Protein AF-M1ZUS4-F1 (afdb_monomer)

Foldseek 3Di:
DQLLCLLLCCPPVHPDDNLLSVQALVLVLVVVLVVVLVVQVVCCVVVNPPVVPDPVVSVLVSLLVSLVSLLVVLQSSCLSVVVNVVNVVLVVVLVVQLVVQQVVCVVVVNDDPVSNSVSSPPSSVVSSVVSVVVVPHDHDNHHDPVSVVVSCVRRVVVVVVVVVVVCVLCVVLVVCCVPPNDVSSVVVVVVSVVVCVVVVVVVVVVSVVVSVVD

Secondary structure (DSSP, 8-state):
-HHHHHHHHHHHHSSS-HHHHHHHHHHHHHHHHHHHHHHHHHHHHTTSSSTTS-HHHHHHHHHHHHHHHHHHHHHHHHHHTT-HHHHHHHHHHHHHHHHHHHHHHHHTT---HHHHHHHHHHHHHHHHHHHHHHH-PPP-----HHHHHHHHHHHHHHHHHHHHHHHHHHHHHHHHHHHH-HHHHHHHHHHHHHHHGGGHHHHHHHHHHHHHH-

InterPro domains:
  IPR002797 Polysaccharide biosynthesis protein [PF01943] (1-199)
  IPR052556 Polysaccharide Synthase/Transporter [PTHR43424] (2-214)

Nearest PDB structures (foldseek):
  6gwh-assembly1_A  TM=7.019E-01  e=4.702E-02  Pyrococcus furiosus DSM 3638
  3vvp-assembly1_A  TM=6.245E-01  e=1.493E-01  Pyrococcus furiosus
  6ids-assembly1_A  TM=7.444E-01  e=1.435E+00  Vibrio cholerae

pLDDT: mean 84.93, std 10.78, range [39.09, 96.19]

Radius of gyration: 19.69 Å; Cα contacts (8 Å, |Δi|>4): 135; chains: 1; bounding box: 47×40×53 Å

Solvent-accessible surface area (backbone atoms only — not comparable to full-atom values): 11669 Å² total; per-residue (Å²): 116,39,63,46,50,42,50,27,44,46,52,73,76,46,95,53,51,62,63,58,54,48,17,24,50,54,47,48,51,54,54,52,48,53,52,53,52,51,52,53,54,50,37,31,76,70,56,77,41,70,57,91,54,58,72,67,60,50,56,49,49,51,52,51,52,54,48,50,53,53,39,52,51,48,46,30,51,30,50,44,69,70,39,44,69,59,45,50,52,50,51,49,54,33,52,50,50,29,51,50,50,50,51,52,30,48,77,71,70,61,61,44,76,66,52,51,50,49,42,56,47,56,38,46,54,52,49,40,54,52,50,52,62,73,64,71,66,81,85,52,100,39,80,53,68,68,58,51,52,51,48,46,67,61,29,50,62,40,46,51,53,51,49,52,52,52,49,60,78,42,47,62,54,54,50,38,34,77,74,68,29,67,70,54,29,52,58,49,52,52,54,49,55,58,56,54,56,64,50,52,58,60,53,54,53,49,53,59,50,55,70,71,77,111

Structure (mmCIF, N/CA/C/O backbone):
data_AF-M1ZUS4-F1
#
_entry.id   AF-M1ZUS4-F1
#
loop_
_atom_site.group_PDB
_atom_site.id
_atom_site.type_symbol
_atom_site.label_atom_id
_atom_site.label_alt_id
_atom_site.label_comp_id
_atom_site.label_asym_id
_atom_site.label_entity_id
_atom_site.label_seq_id
_atom_site.pdbx_PDB_ins_code
_atom_site.Cartn_x
_atom_site.Cartn_y
_atom_site.Cartn_z
_atom_site.occupancy
_atom_site.B_iso_or_equiv
_atom_site.auth_seq_id
_atom_site.auth_comp_id
_atom_site.auth_asym_id
_atom_site.auth_atom_id
_atom_site.pdbx_PDB_model_num
ATOM 1 N N . MET A 1 1 ? -10.833 -0.329 -2.016 1.00 40.50 1 MET A N 1
ATOM 2 C CA . MET A 1 1 ? -12.306 -0.401 -2.107 1.00 40.50 1 MET A CA 1
ATOM 3 C C . MET A 1 1 ? -12.899 -1.366 -1.079 1.00 40.50 1 MET A C 1
ATOM 5 O O . MET A 1 1 ? -13.733 -0.913 -0.318 1.00 40.50 1 MET A O 1
ATOM 9 N N . GLY A 1 2 ? -12.472 -2.634 -0.959 1.00 39.09 2 GLY A N 1
ATOM 10 C CA . GLY A 1 2 ? -13.079 -3.546 0.037 1.00 39.09 2 GLY A CA 1
ATOM 11 C C . GLY A 1 2 ? -12.649 -3.396 1.496 1.00 39.09 2 GLY A C 1
ATOM 12 O O . GLY A 1 2 ? -13.491 -3.393 2.388 1.00 39.09 2 GLY A O 1
ATOM 13 N N . ILE A 1 3 ? -11.352 -3.224 1.753 1.00 41.31 3 ILE A N 1
ATOM 14 C CA . ILE A 1 3 ? -10.831 -3.096 3.128 1.00 41.31 3 ILE A CA 1
ATOM 15 C C . ILE A 1 3 ? -11.184 -1.724 3.724 1.00 41.31 3 ILE A C 1
ATOM 17 O O . ILE A 1 3 ? -11.542 -1.640 4.892 1.00 41.31 3 ILE A O 1
ATOM 21 N N . THR A 1 4 ? -11.200 -0.679 2.890 1.00 48.31 4 THR A N 1
ATOM 22 C CA . THR A 1 4 ? -11.710 0.664 3.219 1.00 48.31 4 THR A CA 1
ATOM 23 C C . THR A 1 4 ? -13.148 0.640 3.738 1.00 48.31 4 THR A C 1
ATOM 25 O O . THR A 1 4 ? -13.484 1.407 4.625 1.00 48.31 4 THR A O 1
ATOM 28 N N . SER A 1 5 ? -14.008 -0.243 3.218 1.00 53.25 5 SER A N 1
ATOM 29 C CA . SER A 1 5 ? -15.391 -0.379 3.694 1.00 53.25 5 SER A CA 1
ATOM 30 C C . SER A 1 5 ? -15.473 -1.139 5.015 1.00 53.25 5 SER A C 1
ATOM 32 O O . SER A 1 5 ? -16.340 -0.848 5.832 1.00 53.25 5 SER A O 1
ATOM 34 N N . ALA A 1 6 ? -14.575 -2.107 5.226 1.00 55.28 6 ALA A N 1
ATOM 35 C CA . ALA A 1 6 ? -14.538 -2.926 6.431 1.00 55.28 6 ALA A CA 1
ATOM 36 C C . ALA A 1 6 ? -14.104 -2.098 7.646 1.00 55.28 6 ALA A C 1
ATOM 38 O O . ALA A 1 6 ? -14.818 -2.079 8.643 1.00 55.28 6 ALA A O 1
ATOM 39 N N . SER A 1 7 ? -13.001 -1.349 7.547 1.00 56.78 7 SER A N 1
ATOM 40 C CA . SER A 1 7 ? -12.524 -0.510 8.653 1.00 56.78 7 SER A CA 1
ATOM 41 C C . SER A 1 7 ? -13.552 0.557 9.041 1.00 56.78 7 SER A C 1
ATOM 43 O O . SER A 1 7 ? -13.873 0.681 10.219 1.00 56.78 7 SER A O 1
ATOM 45 N N . THR A 1 8 ? -14.162 1.246 8.069 1.00 58.56 8 THR A N 1
ATOM 46 C CA . THR A 1 8 ? -15.225 2.236 8.327 1.00 58.56 8 THR A CA 1
ATOM 47 C C . THR A 1 8 ? -16.472 1.603 8.945 1.00 58.56 8 THR A C 1
ATOM 49 O O . THR A 1 8 ? -17.034 2.142 9.897 1.00 58.56 8 THR A O 1
ATOM 52 N N . TYR A 1 9 ? -16.897 0.434 8.452 1.00 62.44 9 TYR A N 1
ATOM 53 C CA . TYR A 1 9 ? -18.048 -0.285 8.998 1.00 62.44 9 TYR A CA 1
ATOM 54 C C . TYR A 1 9 ? -17.802 -0.748 10.439 1.00 62.44 9 TYR A C 1
ATOM 56 O O . TYR A 1 9 ? -18.639 -0.518 11.310 1.00 62.44 9 TYR A O 1
ATOM 64 N N . PHE A 1 10 ? -16.655 -1.370 10.719 1.00 62.00 10 PHE A N 1
ATOM 65 C CA . PHE A 1 10 ? -16.351 -1.870 12.057 1.00 62.00 10 PHE A CA 1
ATOM 66 C C . PHE A 1 10 ? -16.062 -0.736 13.049 1.00 62.00 10 PHE A C 1
ATOM 68 O O . PHE A 1 10 ? -16.500 -0.829 14.192 1.00 62.00 10 PHE A O 1
ATOM 75 N N . GLN A 1 11 ? -15.453 0.371 12.619 1.00 61.81 11 GLN A N 1
ATOM 76 C CA . GLN A 1 11 ? -15.202 1.524 13.487 1.00 61.81 11 GLN A CA 1
ATOM 77 C C . GLN A 1 11 ? -16.478 2.308 13.845 1.00 61.81 11 GLN A C 1
ATOM 79 O O . GLN A 1 11 ? -16.580 2.793 14.967 1.00 61.81 11 GLN A O 1
ATOM 84 N N . LYS A 1 12 ? -17.456 2.428 12.931 1.00 61.19 12 LYS A N 1
ATOM 85 C CA . LYS A 1 12 ? -18.665 3.250 13.157 1.00 61.19 12 LYS A CA 1
ATOM 86 C C . LYS A 1 12 ? -19.929 2.478 13.530 1.00 61.19 12 LYS A C 1
ATOM 88 O O . LYS A 1 12 ? -20.771 3.006 14.246 1.00 61.19 12 LYS A O 1
ATOM 93 N N . LYS A 1 13 ? -20.109 1.251 13.029 1.00 61.41 13 LYS A N 1
ATOM 94 C CA . LYS A 1 13 ? -21.362 0.479 13.178 1.00 61.41 13 LYS A CA 1
ATOM 95 C C . LYS A 1 13 ? -21.271 -0.683 14.162 1.00 61.41 13 LYS A C 1
ATOM 97 O O . LYS A 1 13 ? -22.238 -1.433 14.294 1.00 61.41 13 LYS A O 1
ATOM 102 N N . THR A 1 14 ? -20.143 -0.872 14.847 1.00 67.12 14 THR A N 1
ATOM 103 C CA . THR A 1 14 ? -19.981 -2.003 15.769 1.00 67.12 14 THR A CA 1
ATOM 104 C C . THR A 1 14 ? -19.562 -1.584 17.171 1.00 67.12 14 THR A C 1
ATOM 106 O O . THR A 1 14 ? -19.250 -0.433 17.440 1.00 67.12 14 THR A O 1
ATOM 109 N N . LYS A 1 15 ? -19.598 -2.555 18.083 1.00 75.12 15 LYS A N 1
ATOM 110 C CA . LYS A 1 15 ? -19.289 -2.413 19.511 1.00 75.12 15 LYS A CA 1
ATOM 111 C C . LYS A 1 15 ? -17.791 -2.298 19.836 1.00 75.12 15 LYS A C 1
ATOM 113 O O . LYS A 1 15 ? -17.448 -2.210 21.009 1.00 75.12 15 LYS A O 1
ATOM 118 N N . TYR A 1 16 ? -16.912 -2.386 18.838 1.00 81.00 16 TYR A N 1
ATOM 119 C CA . TYR A 1 16 ? -15.462 -2.385 19.040 1.00 81.00 16 TYR A CA 1
ATOM 120 C C . TYR A 1 16 ? -14.920 -0.956 19.082 1.00 81.00 16 TYR A C 1
ATOM 122 O O . TYR A 1 16 ? -15.342 -0.100 18.308 1.00 81.00 16 TYR A O 1
ATOM 130 N N . SER A 1 17 ? -13.969 -0.691 19.980 1.00 83.19 17 SER A N 1
ATOM 131 C CA . SER A 1 17 ? -13.339 0.633 20.063 1.00 83.19 17 SER A CA 1
ATOM 132 C C . SER A 1 17 ? -12.351 0.854 18.912 1.00 83.19 17 SER A C 1
ATOM 134 O O . SER A 1 17 ? -11.693 -0.085 18.463 1.00 83.19 17 SER A O 1
ATOM 136 N N . ALA A 1 18 ? -12.175 2.104 18.467 1.00 79.88 18 ALA A N 1
ATOM 137 C CA . ALA A 1 18 ? -11.222 2.440 17.401 1.00 79.88 18 ALA A CA 1
ATOM 138 C C . ALA A 1 18 ? -9.785 1.978 17.718 1.00 79.88 18 ALA A C 1
ATOM 140 O O . ALA A 1 18 ? -9.068 1.523 16.828 1.00 79.88 18 ALA A O 1
ATOM 141 N N . LYS A 1 19 ? -9.390 2.026 18.998 1.00 84.44 19 LYS A N 1
ATOM 142 C CA . LYS A 1 19 ? -8.092 1.529 19.465 1.00 84.44 19 LYS A CA 1
ATOM 143 C C . LYS A 1 19 ? -7.971 0.007 19.341 1.00 84.44 19 LYS A C 1
ATOM 145 O O . LYS A 1 19 ? -6.962 -0.479 18.854 1.00 84.44 19 LYS A O 1
ATOM 150 N N . GLU A 1 20 ? -9.002 -0.743 19.724 1.00 84.94 20 GLU A N 1
ATOM 151 C CA . GLU A 1 20 ? -9.001 -2.208 19.614 1.00 84.94 20 GLU A CA 1
ATOM 152 C C . GLU A 1 20 ? -8.927 -2.680 18.153 1.00 84.94 20 GLU A C 1
ATOM 154 O O . GLU A 1 20 ? -8.218 -3.644 17.843 1.00 84.94 20 GLU A O 1
ATOM 159 N N . VAL A 1 21 ? -9.614 -1.969 17.252 1.00 85.25 21 VAL A N 1
ATOM 160 C CA . VAL A 1 21 ? -9.540 -2.194 15.801 1.00 85.25 21 VAL A CA 1
ATOM 161 C C . VAL A 1 21 ? -8.142 -1.869 15.273 1.00 85.25 21 VAL A C 1
ATOM 163 O O . VAL A 1 21 ? -7.582 -2.650 14.506 1.00 85.25 21 VAL A O 1
ATOM 166 N N . TYR A 1 22 ? -7.548 -0.757 15.710 1.00 86.38 22 TYR A N 1
ATOM 167 C CA . TYR A 1 22 ? -6.181 -0.370 15.354 1.00 86.38 22 TYR A CA 1
ATOM 168 C C . TYR A 1 22 ? -5.143 -1.405 15.796 1.00 86.38 22 TYR A C 1
ATOM 170 O O . TYR A 1 22 ? -4.390 -1.908 14.961 1.00 86.38 22 TYR A O 1
ATOM 178 N N . ASP A 1 23 ? -5.146 -1.780 17.075 1.00 87.88 23 ASP A N 1
ATOM 179 C CA . ASP A 1 23 ? -4.191 -2.726 17.654 1.00 87.88 23 ASP A CA 1
ATOM 180 C C . ASP A 1 23 ? -4.298 -4.109 16.986 1.00 87.88 23 ASP A C 1
ATOM 182 O O . ASP A 1 23 ? -3.283 -4.691 16.588 1.00 87.88 23 ASP A O 1
ATOM 186 N N . THR A 1 24 ? -5.527 -4.603 16.774 1.00 88.12 24 THR A N 1
ATOM 187 C CA . THR A 1 24 ? -5.775 -5.898 16.113 1.00 88.12 24 THR A CA 1
ATOM 188 C C . THR A 1 24 ? -5.306 -5.889 14.659 1.00 88.12 24 THR A C 1
ATOM 190 O O . THR A 1 24 ? -4.626 -6.826 14.234 1.00 88.12 24 THR A O 1
ATOM 193 N N . ASN A 1 25 ? -5.609 -4.830 13.901 1.00 87.81 25 ASN A N 1
ATOM 194 C CA . ASN A 1 25 ? -5.235 -4.736 12.490 1.00 87.81 25 ASN A CA 1
ATOM 195 C C . ASN A 1 25 ? -3.727 -4.558 12.297 1.00 87.81 25 ASN A C 1
ATOM 197 O O . ASN A 1 25 ? -3.141 -5.229 11.449 1.00 87.81 25 ASN A O 1
ATOM 201 N N . VAL A 1 26 ? -3.070 -3.728 13.111 1.00 87.88 26 VAL A N 1
ATOM 202 C CA . VAL A 1 26 ? -1.606 -3.577 13.085 1.00 87.88 26 VAL A CA 1
ATOM 203 C C . VAL A 1 26 ? -0.914 -4.898 13.429 1.00 87.88 26 VAL A C 1
ATOM 205 O O . VAL A 1 26 ? -0.020 -5.330 12.698 1.00 87.88 26 VAL A O 1
ATOM 208 N N . THR A 1 27 ? -1.361 -5.584 14.486 1.00 88.75 27 THR A N 1
ATOM 209 C CA . THR A 1 27 ? -0.807 -6.889 14.885 1.00 88.75 27 THR A CA 1
ATOM 210 C C . THR A 1 27 ? -0.997 -7.932 13.783 1.00 88.75 27 THR A C 1
ATOM 212 O O . THR A 1 27 ? -0.071 -8.673 13.450 1.00 88.75 27 THR A O 1
ATOM 215 N N . TYR A 1 28 ? -2.178 -7.970 13.161 1.00 89.69 28 TYR A N 1
ATOM 216 C CA . TYR A 1 28 ? -2.455 -8.867 12.044 1.00 89.69 28 TYR A CA 1
ATOM 217 C C . TYR A 1 28 ? -1.556 -8.599 10.833 1.00 89.69 28 TYR A C 1
ATOM 219 O O . TYR A 1 28 ? -1.033 -9.547 10.249 1.00 89.69 28 TYR A O 1
ATOM 227 N N . LEU A 1 29 ? -1.322 -7.334 10.476 1.00 89.81 29 LEU A N 1
ATOM 228 C CA . LEU A 1 29 ? -0.444 -6.975 9.360 1.00 89.81 29 LEU A CA 1
ATOM 229 C C . LEU A 1 29 ? 0.992 -7.451 9.580 1.00 89.81 29 LEU A C 1
ATOM 231 O O . LEU A 1 29 ? 1.601 -7.968 8.643 1.00 89.81 29 LEU A O 1
ATOM 235 N N . PHE A 1 30 ? 1.509 -7.347 10.808 1.00 90.12 30 PHE A N 1
ATOM 236 C CA . PHE A 1 30 ? 2.813 -7.917 11.152 1.00 90.12 30 PHE A CA 1
ATOM 237 C C . PHE A 1 30 ? 2.836 -9.435 10.954 1.00 90.12 30 PHE A C 1
ATOM 239 O O . PHE A 1 30 ? 3.741 -9.941 10.295 1.00 90.12 30 PHE A O 1
ATOM 246 N N . ILE A 1 31 ? 1.824 -10.157 11.449 1.00 91.00 31 ILE A N 1
ATOM 247 C CA . ILE A 1 31 ? 1.730 -11.619 11.291 1.00 91.00 31 ILE A CA 1
ATOM 248 C C . ILE A 1 31 ? 1.695 -12.005 9.807 1.00 91.00 31 ILE A C 1
ATOM 250 O O . ILE A 1 31 ? 2.457 -12.867 9.370 1.00 91.00 31 ILE A O 1
ATOM 254 N N . VAL A 1 32 ? 0.842 -11.351 9.015 1.00 90.56 32 VAL A N 1
ATOM 255 C CA . VAL A 1 32 ? 0.714 -11.616 7.575 1.00 90.56 32 VAL A CA 1
ATOM 256 C C . VAL A 1 32 ? 2.024 -11.331 6.850 1.00 90.56 32 VAL A C 1
ATOM 258 O O . VAL A 1 32 ? 2.465 -12.145 6.040 1.00 90.56 32 VAL A O 1
ATOM 261 N N . PHE A 1 33 ? 2.687 -10.218 7.162 1.00 93.12 33 PHE A N 1
ATOM 262 C CA . PHE A 1 33 ? 3.985 -9.896 6.584 1.00 93.12 33 PHE A CA 1
ATOM 263 C C . PHE A 1 33 ? 5.062 -10.927 6.950 1.00 93.12 33 PHE A C 1
ATOM 265 O O . PHE A 1 33 ? 5.830 -11.347 6.082 1.00 93.12 33 PHE A O 1
ATOM 272 N N . SER A 1 34 ? 5.112 -11.380 8.204 1.00 92.56 34 SER A N 1
ATOM 273 C CA . SER A 1 34 ? 6.045 -12.426 8.637 1.00 92.56 34 SER A CA 1
ATOM 274 C C . SER A 1 34 ? 5.809 -13.741 7.892 1.00 92.56 34 SER A C 1
ATOM 276 O O . SER A 1 34 ? 6.766 -14.382 7.469 1.00 92.56 34 SER A O 1
ATOM 278 N N . ILE A 1 35 ? 4.549 -14.117 7.651 1.00 93.69 35 ILE A N 1
ATOM 279 C CA . ILE A 1 35 ? 4.212 -15.318 6.872 1.00 93.69 35 ILE A CA 1
ATOM 280 C C . ILE A 1 35 ? 4.640 -15.151 5.407 1.00 93.69 35 ILE A C 1
ATOM 282 O O . ILE A 1 35 ? 5.312 -16.025 4.862 1.00 93.69 35 ILE A O 1
ATOM 286 N N . ILE A 1 36 ? 4.302 -14.023 4.772 1.00 91.75 36 ILE A N 1
ATOM 287 C CA . ILE A 1 36 ? 4.656 -13.746 3.370 1.00 91.75 36 ILE A CA 1
ATOM 288 C C . ILE A 1 36 ? 6.177 -13.720 3.178 1.00 91.75 36 ILE A C 1
ATOM 290 O O . ILE A 1 36 ? 6.692 -14.331 2.242 1.00 91.75 36 ILE A O 1
ATOM 294 N N . SER A 1 37 ? 6.906 -13.043 4.066 1.00 92.56 37 SER A N 1
ATOM 295 C CA . SER A 1 37 ? 8.368 -12.969 3.996 1.00 92.56 37 SER A CA 1
ATOM 296 C C . SER A 1 37 ? 9.015 -14.341 4.175 1.00 92.56 37 SER A C 1
ATOM 298 O O . SER A 1 37 ? 9.897 -14.691 3.393 1.00 92.56 37 SER A O 1
ATOM 300 N N . LEU A 1 38 ? 8.535 -15.156 5.119 1.00 93.31 38 LEU A N 1
ATOM 301 C CA . LEU A 1 38 ? 9.022 -16.521 5.319 1.00 93.31 38 LEU A CA 1
ATOM 302 C C . LEU A 1 38 ? 8.787 -17.399 4.080 1.00 93.31 38 LEU A C 1
ATOM 304 O O . LEU A 1 38 ? 9.710 -18.076 3.630 1.00 93.31 38 LEU A O 1
ATOM 308 N N . ILE A 1 39 ? 7.593 -17.338 3.482 1.00 92.69 39 ILE A N 1
ATOM 309 C CA . ILE A 1 39 ? 7.275 -18.074 2.248 1.00 92.69 39 ILE A CA 1
ATOM 310 C C . ILE A 1 39 ? 8.214 -17.656 1.110 1.00 92.69 39 ILE A C 1
ATOM 312 O O . ILE A 1 39 ? 8.785 -18.518 0.446 1.00 92.69 39 ILE A O 1
ATOM 316 N N . ILE A 1 40 ? 8.425 -16.352 0.902 1.00 91.25 40 ILE A N 1
ATOM 317 C CA . ILE A 1 40 ? 9.306 -15.847 -0.164 1.00 91.25 40 ILE A CA 1
ATOM 318 C C . ILE A 1 40 ? 10.756 -16.301 0.051 1.00 91.25 40 ILE A C 1
ATOM 320 O O . ILE A 1 40 ? 11.415 -16.715 -0.902 1.00 91.25 40 ILE A O 1
ATOM 324 N N . ILE A 1 41 ? 11.251 -16.271 1.292 1.00 90.62 41 ILE A N 1
ATOM 325 C CA . ILE A 1 41 ? 12.608 -16.723 1.626 1.00 90.62 41 ILE A CA 1
ATOM 326 C C . ILE A 1 41 ? 12.767 -18.227 1.351 1.00 90.62 41 ILE A C 1
ATOM 328 O O . ILE A 1 41 ? 13.771 -18.633 0.764 1.00 90.62 41 ILE A O 1
ATOM 332 N N . ILE A 1 42 ? 11.772 -19.048 1.705 1.00 90.69 42 ILE A N 1
ATOM 333 C CA . ILE A 1 42 ? 11.779 -20.498 1.446 1.00 90.69 42 ILE A CA 1
ATOM 334 C C . ILE A 1 42 ? 11.727 -20.793 -0.060 1.00 90.69 42 ILE A C 1
ATOM 336 O O . ILE A 1 42 ? 12.524 -21.587 -0.564 1.00 90.69 42 ILE A O 1
ATOM 340 N N . LEU A 1 43 ? 10.826 -20.144 -0.802 1.00 90.19 43 LEU A N 1
ATOM 341 C CA . LEU A 1 43 ? 10.692 -20.341 -2.252 1.00 90.19 43 LEU A CA 1
ATOM 342 C C . LEU A 1 43 ? 11.952 -19.925 -3.017 1.00 90.19 43 LEU A C 1
ATOM 344 O O . LEU A 1 43 ? 12.318 -20.559 -4.007 1.00 90.19 43 LEU A O 1
ATOM 348 N N . LYS A 1 44 ? 12.655 -18.899 -2.528 1.00 87.88 44 LYS A N 1
ATOM 349 C CA . LYS A 1 44 ? 13.973 -18.553 -3.051 1.00 87.88 44 LYS A CA 1
ATOM 350 C C . LYS A 1 44 ? 15.024 -19.597 -2.712 1.00 87.88 44 LYS A C 1
ATOM 352 O O . LYS A 1 44 ? 15.781 -20.000 -3.588 1.00 87.88 44 LYS A O 1
ATOM 357 N N . SER A 1 45 ? 15.097 -20.024 -1.453 1.00 85.94 45 SER A N 1
ATOM 358 C CA . SER A 1 45 ? 16.103 -20.998 -1.016 1.00 85.94 45 SER A CA 1
ATOM 359 C C . SER A 1 45 ? 15.967 -22.344 -1.729 1.00 85.94 45 SER A C 1
ATOM 361 O O . SER A 1 45 ? 16.949 -23.068 -1.850 1.00 85.94 45 SER A O 1
ATOM 363 N N . THR A 1 46 ? 14.763 -22.680 -2.190 1.00 87.38 46 THR A N 1
ATOM 364 C CA . THR A 1 46 ? 14.471 -23.885 -2.981 1.00 87.38 46 THR A CA 1
ATOM 365 C C . THR A 1 46 ? 14.718 -23.700 -4.482 1.00 87.38 46 THR A C 1
ATOM 367 O O . THR A 1 46 ? 14.579 -24.654 -5.239 1.00 87.38 46 THR A O 1
ATOM 370 N N . GLY A 1 47 ? 15.086 -22.493 -4.929 1.00 84.38 47 GLY A N 1
ATOM 371 C CA . GLY A 1 47 ? 15.345 -22.173 -6.336 1.00 84.38 47 GLY A CA 1
ATOM 372 C C . GLY A 1 47 ? 14.091 -22.093 -7.213 1.00 84.38 47 GLY A C 1
ATOM 373 O O . GLY A 1 47 ? 14.209 -21.901 -8.418 1.00 84.38 47 GLY A O 1
ATOM 374 N N . PHE A 1 48 ? 12.894 -22.221 -6.634 1.00 81.81 48 PHE A N 1
ATOM 375 C CA . PHE A 1 48 ? 11.638 -22.253 -7.384 1.00 81.81 48 PHE A CA 1
ATOM 376 C C . PHE A 1 48 ? 11.174 -20.857 -7.823 1.00 81.81 48 PHE A C 1
ATOM 378 O O . PHE A 1 48 ? 10.559 -20.702 -8.875 1.00 81.81 48 PHE A O 1
ATOM 385 N N . PHE A 1 49 ? 11.451 -19.828 -7.013 1.00 78.81 49 PHE A N 1
ATOM 386 C CA . PHE A 1 49 ? 10.955 -18.471 -7.241 1.00 78.81 49 PHE A CA 1
ATOM 387 C C . PHE A 1 49 ? 12.040 -17.427 -6.962 1.00 78.81 49 PHE A C 1
ATOM 389 O O . PHE A 1 49 ? 12.697 -17.475 -5.926 1.00 78.81 49 PHE A O 1
ATOM 396 N N . LEU A 1 50 ? 12.208 -16.453 -7.865 1.00 78.69 50 LEU A N 1
ATOM 397 C CA . LEU A 1 50 ? 13.183 -15.353 -7.747 1.00 78.69 50 LEU A CA 1
ATOM 398 C C . LEU A 1 50 ? 14.652 -15.804 -7.567 1.00 78.69 50 LEU A C 1
ATOM 400 O O . LEU A 1 50 ? 15.440 -15.093 -6.936 1.00 78.69 50 LEU A O 1
ATOM 404 N N . ALA A 1 51 ? 15.029 -16.963 -8.119 1.00 79.12 51 ALA A N 1
ATOM 405 C CA . ALA A 1 51 ? 16.390 -17.499 -8.021 1.00 79.12 51 ALA A CA 1
ATOM 406 C C . ALA A 1 51 ? 17.440 -16.565 -8.653 1.00 79.12 51 ALA A C 1
ATOM 408 O O . ALA A 1 51 ? 18.518 -16.384 -8.091 1.00 79.12 51 ALA A O 1
ATOM 409 N N . ASP A 1 52 ? 17.079 -15.898 -9.753 1.00 83.00 52 ASP A N 1
ATOM 410 C CA . ASP A 1 52 ? 17.970 -15.002 -10.505 1.00 83.00 52 ASP A CA 1
ATOM 411 C C . ASP A 1 52 ? 18.212 -13.647 -9.817 1.00 83.00 52 ASP A C 1
ATOM 413 O O . ASP A 1 52 ? 19.107 -12.892 -10.199 1.00 83.00 52 ASP A O 1
ATOM 417 N N . TYR A 1 53 ? 17.423 -13.304 -8.792 1.00 82.69 53 TYR A N 1
ATOM 418 C CA . TYR A 1 53 ? 17.506 -12.004 -8.129 1.00 82.69 53 TYR A CA 1
ATOM 419 C C . TYR A 1 53 ? 18.435 -12.036 -6.915 1.00 82.69 53 TYR A C 1
ATOM 421 O O . TYR A 1 53 ? 18.420 -12.957 -6.092 1.00 82.69 53 TYR A O 1
ATOM 429 N N . SER A 1 54 ? 19.206 -10.963 -6.725 1.00 86.38 54 SER A N 1
ATOM 430 C CA . SER A 1 54 ? 20.075 -10.814 -5.556 1.00 86.38 54 SER A CA 1
ATOM 431 C C . SER A 1 54 ? 19.273 -10.799 -4.246 1.00 86.38 54 SER A C 1
ATOM 433 O O . SER A 1 54 ? 18.110 -10.394 -4.184 1.00 86.38 54 SER A O 1
ATOM 435 N N . TRP A 1 55 ? 19.888 -11.252 -3.149 1.00 86.25 55 TRP A N 1
ATOM 436 C CA . TRP A 1 55 ? 19.260 -11.185 -1.821 1.00 86.25 55 TRP A CA 1
ATOM 437 C C . TRP A 1 55 ? 18.963 -9.749 -1.379 1.00 86.25 55 TRP A C 1
ATOM 439 O O . TRP A 1 55 ? 17.928 -9.511 -0.762 1.00 86.25 55 TRP A O 1
ATOM 449 N N . SER A 1 56 ? 19.805 -8.786 -1.763 1.00 84.62 56 SER A N 1
ATOM 450 C CA . SER A 1 56 ? 19.595 -7.368 -1.463 1.00 84.62 56 SER A CA 1
ATOM 451 C C . SER A 1 56 ? 18.313 -6.816 -2.090 1.00 84.62 56 SER A C 1
ATOM 453 O O . SER A 1 56 ? 17.557 -6.126 -1.409 1.00 84.62 56 SER A O 1
ATOM 455 N N . LEU A 1 57 ? 18.017 -7.165 -3.348 1.00 83.56 57 LEU A N 1
ATOM 456 C CA . LEU A 1 57 ? 16.792 -6.728 -4.026 1.00 83.56 57 LEU A CA 1
ATOM 457 C C . LEU A 1 57 ? 15.532 -7.303 -3.379 1.00 83.56 57 LEU A C 1
ATOM 459 O O . LEU A 1 57 ? 14.521 -6.614 -3.282 1.00 83.56 57 LEU A O 1
ATOM 463 N N . ILE A 1 58 ? 15.591 -8.540 -2.891 1.00 87.62 58 ILE A N 1
ATOM 464 C CA . ILE A 1 58 ? 14.439 -9.183 -2.250 1.00 87.62 58 ILE A CA 1
ATOM 465 C C . ILE A 1 58 ? 14.172 -8.592 -0.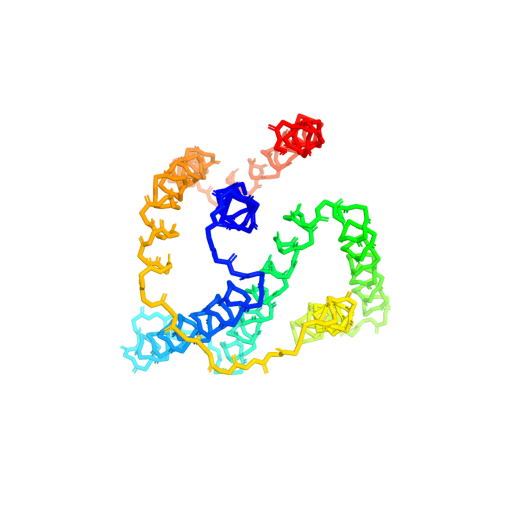874 1.00 87.62 58 ILE A C 1
ATOM 467 O O . ILE A 1 58 ? 13.025 -8.301 -0.554 1.00 87.62 58 ILE A O 1
ATOM 471 N N . ILE A 1 59 ? 15.216 -8.351 -0.080 1.00 87.81 59 ILE A N 1
ATOM 472 C CA . ILE A 1 59 ? 15.081 -7.680 1.219 1.00 87.81 59 ILE A CA 1
ATOM 473 C C . ILE A 1 59 ? 14.529 -6.262 1.032 1.00 87.81 59 ILE A C 1
ATOM 475 O O . ILE A 1 59 ? 13.648 -5.838 1.785 1.00 87.81 59 ILE A O 1
ATOM 479 N N . ALA A 1 60 ? 14.994 -5.552 -0.000 1.00 86.75 60 ALA A N 1
ATOM 480 C CA . ALA A 1 60 ? 14.451 -4.253 -0.364 1.00 86.75 60 ALA A CA 1
ATOM 481 C C . ALA A 1 60 ? 12.973 -4.359 -0.776 1.00 86.75 60 ALA A C 1
ATOM 483 O O . ALA A 1 60 ? 12.143 -3.624 -0.255 1.00 86.75 60 ALA A O 1
ATOM 484 N N . GLY A 1 61 ? 12.613 -5.315 -1.635 1.00 87.88 61 GLY A N 1
ATOM 485 C CA . GLY A 1 61 ? 11.228 -5.552 -2.045 1.00 87.88 61 GLY A CA 1
ATOM 486 C C . GLY A 1 61 ? 10.305 -5.866 -0.865 1.00 87.88 61 GLY A C 1
ATOM 487 O O . GLY A 1 61 ? 9.266 -5.230 -0.713 1.00 87.88 61 GLY A O 1
ATOM 488 N N . LEU A 1 62 ? 10.710 -6.778 0.023 1.00 90.12 62 LEU A N 1
ATOM 489 C CA . LEU A 1 62 ? 9.964 -7.112 1.240 1.00 90.12 62 LEU A CA 1
ATOM 490 C C . LEU A 1 62 ? 9.789 -5.892 2.147 1.00 90.12 62 LEU A C 1
ATOM 492 O O . LEU A 1 62 ? 8.697 -5.644 2.652 1.00 90.12 62 LEU A O 1
ATOM 496 N N . SER A 1 63 ? 10.835 -5.088 2.310 1.00 89.19 63 SER A N 1
ATOM 497 C CA . SER A 1 63 ? 10.758 -3.862 3.101 1.00 89.19 63 SER A CA 1
ATOM 498 C C . SER A 1 63 ? 9.780 -2.840 2.485 1.00 89.19 63 SER A C 1
ATOM 500 O O . SER A 1 63 ? 9.040 -2.191 3.226 1.00 89.19 63 SER A O 1
ATOM 502 N N . ILE A 1 64 ? 9.687 -2.738 1.149 1.00 87.69 64 ILE A N 1
ATOM 503 C CA . ILE A 1 64 ? 8.673 -1.902 0.471 1.00 87.69 64 ILE A CA 1
ATOM 504 C C . ILE A 1 64 ? 7.271 -2.450 0.744 1.00 87.69 64 ILE A C 1
ATOM 506 O O . ILE A 1 64 ? 6.358 -1.686 1.060 1.00 87.69 64 ILE A O 1
ATOM 510 N N . VAL A 1 65 ? 7.088 -3.770 0.646 1.00 89.88 65 VAL A N 1
ATOM 511 C CA . VAL A 1 65 ? 5.801 -4.425 0.927 1.00 89.88 65 VAL A CA 1
ATOM 512 C C . VAL A 1 65 ? 5.342 -4.122 2.355 1.00 89.88 65 VAL A C 1
ATOM 514 O O . VAL A 1 65 ? 4.200 -3.716 2.555 1.00 89.88 65 VAL A O 1
ATOM 517 N N . LEU A 1 66 ? 6.239 -4.210 3.342 1.00 91.00 66 LEU A N 1
ATOM 518 C CA . LEU A 1 66 ? 5.923 -3.856 4.727 1.00 91.00 66 LEU A CA 1
ATOM 519 C C . LEU A 1 66 ? 5.447 -2.404 4.850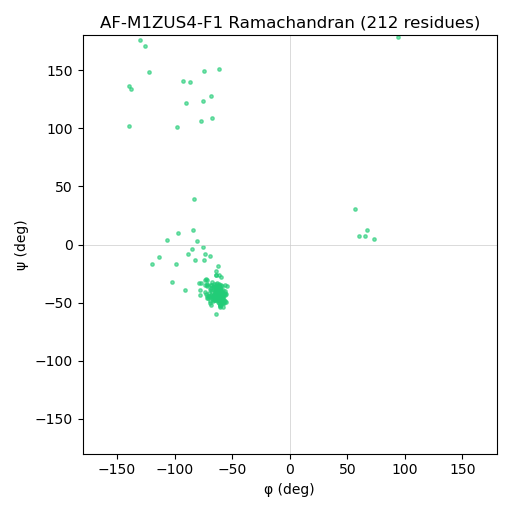 1.00 91.00 66 LEU A C 1
ATOM 521 O O . LEU A 1 66 ? 4.396 -2.128 5.429 1.00 91.00 66 LEU A O 1
ATOM 525 N N . CYS A 1 67 ? 6.204 -1.469 4.274 1.00 89.94 67 CYS A N 1
ATOM 526 C CA . CYS A 1 67 ? 5.881 -0.047 4.341 1.00 89.94 67 CYS A CA 1
ATOM 527 C C . CYS A 1 67 ? 4.538 0.262 3.655 1.00 89.94 67 CYS A C 1
ATOM 529 O O . CYS A 1 67 ? 3.720 1.018 4.175 1.00 89.94 67 CYS A O 1
ATOM 531 N N . THR A 1 68 ? 4.270 -0.353 2.503 1.00 87.56 68 THR A N 1
ATOM 532 C CA . THR A 1 68 ? 3.012 -0.147 1.768 1.00 87.56 68 THR A CA 1
ATOM 533 C C . THR A 1 68 ? 1.799 -0.728 2.495 1.00 87.56 68 THR A C 1
ATOM 535 O O . THR A 1 68 ? 0.740 -0.097 2.480 1.00 87.56 68 THR A O 1
ATOM 538 N N . PHE A 1 69 ? 1.941 -1.857 3.199 1.00 88.06 69 PHE A N 1
ATOM 539 C CA . PHE A 1 69 ? 0.888 -2.400 4.066 1.00 88.06 69 PHE A CA 1
ATOM 540 C C . PHE A 1 69 ? 0.498 -1.413 5.168 1.00 88.06 69 PHE A C 1
ATOM 542 O O . PHE A 1 69 ? -0.685 -1.103 5.319 1.00 88.06 69 PHE A O 1
ATOM 549 N N . PHE A 1 70 ? 1.482 -0.864 5.885 1.00 88.56 70 PHE A N 1
ATOM 550 C CA . PHE A 1 70 ? 1.230 0.120 6.940 1.00 88.56 70 PHE A CA 1
ATOM 551 C C . PHE A 1 70 ? 0.626 1.416 6.416 1.00 88.56 70 PHE A C 1
ATOM 553 O O . PHE A 1 70 ? -0.362 1.900 6.964 1.00 88.56 70 PHE A O 1
ATOM 560 N N . ASN A 1 71 ? 1.182 1.959 5.334 1.00 89.19 71 ASN A N 1
ATOM 561 C CA . ASN A 1 71 ? 0.658 3.169 4.715 1.00 89.19 71 ASN A CA 1
ATOM 562 C C . ASN A 1 71 ? -0.813 2.988 4.300 1.00 89.19 71 ASN A C 1
ATOM 564 O O . ASN A 1 71 ? -1.655 3.813 4.651 1.00 89.19 71 ASN A O 1
ATOM 568 N N . THR A 1 72 ? -1.137 1.871 3.641 1.00 86.44 72 THR A N 1
ATOM 569 C CA . THR A 1 72 ? -2.510 1.570 3.214 1.00 86.44 72 THR A CA 1
ATOM 570 C C . THR A 1 72 ? -3.445 1.423 4.412 1.00 86.44 72 THR A C 1
ATOM 572 O O . THR A 1 72 ? -4.547 1.968 4.402 1.00 86.44 72 THR A O 1
ATOM 575 N N . ALA A 1 73 ? -3.015 0.721 5.463 1.00 85.44 73 ALA A N 1
ATOM 576 C CA . ALA A 1 73 ? -3.803 0.564 6.681 1.00 85.44 73 ALA A CA 1
ATOM 577 C C . ALA A 1 73 ? -4.116 1.917 7.329 1.00 85.44 73 ALA A C 1
ATOM 579 O O . ALA A 1 73 ? -5.269 2.190 7.651 1.00 85.44 73 ALA A O 1
ATOM 580 N N . PHE A 1 74 ? -3.120 2.795 7.451 1.00 86.25 74 PHE A N 1
ATOM 581 C CA . PHE A 1 74 ? -3.317 4.127 8.012 1.00 86.25 74 PHE A CA 1
ATOM 582 C C . PHE A 1 74 ? -4.225 4.995 7.149 1.00 86.25 74 PHE A C 1
ATOM 584 O O . PHE A 1 74 ? -5.150 5.593 7.687 1.00 86.25 74 PHE A O 1
ATOM 591 N N . ILE A 1 75 ? -4.056 5.007 5.825 1.00 85.31 75 ILE A N 1
ATOM 592 C CA . ILE A 1 75 ? -4.989 5.710 4.933 1.00 85.31 75 ILE A CA 1
ATOM 593 C C . ILE A 1 75 ? -6.421 5.204 5.148 1.00 85.31 75 ILE A C 1
ATOM 595 O O . ILE A 1 75 ? -7.341 6.013 5.242 1.00 85.31 75 ILE A O 1
ATOM 599 N N . ASN A 1 76 ? -6.622 3.893 5.299 1.00 82.00 76 ASN A N 1
ATOM 600 C CA . ASN A 1 76 ? -7.950 3.333 5.557 1.00 82.00 76 ASN A CA 1
ATOM 601 C C . ASN A 1 76 ? -8.535 3.799 6.899 1.00 82.00 76 ASN A C 1
ATOM 603 O O . ASN A 1 76 ? -9.735 4.054 6.962 1.00 82.00 76 ASN A O 1
ATOM 607 N N . PHE A 1 77 ? -7.714 3.957 7.944 1.00 82.38 77 PHE A N 1
ATOM 608 C CA . PHE A 1 77 ? -8.146 4.554 9.215 1.00 82.38 77 PHE A CA 1
ATOM 609 C C . PHE A 1 77 ? -8.547 6.023 9.056 1.00 82.38 77 PHE A C 1
ATOM 611 O O . PHE A 1 77 ? -9.587 6.425 9.562 1.00 82.38 77 PHE A O 1
ATOM 618 N N . TYR A 1 78 ? -7.781 6.815 8.304 1.00 83.31 78 TYR A N 1
ATOM 619 C CA . TYR A 1 78 ? -8.140 8.207 8.011 1.00 83.31 78 TYR A CA 1
ATOM 620 C C . TYR A 1 78 ? -9.439 8.328 7.219 1.00 83.31 78 TYR A C 1
ATOM 622 O O . TYR A 1 78 ? -10.249 9.211 7.482 1.00 83.31 78 TYR A O 1
ATOM 630 N N . VAL A 1 79 ? -9.639 7.447 6.238 1.00 80.69 79 VAL A N 1
ATOM 631 C CA . VAL A 1 79 ? -10.881 7.394 5.460 1.00 80.69 79 VAL A CA 1
ATOM 632 C C . VAL A 1 79 ? -12.053 6.989 6.356 1.00 80.69 79 VAL A C 1
ATOM 634 O O . VAL A 1 79 ? -13.132 7.565 6.237 1.00 80.69 79 VAL A O 1
ATOM 637 N N . ALA A 1 80 ? -11.842 6.042 7.273 1.00 77.62 80 ALA A N 1
ATOM 638 C CA . ALA A 1 80 ? -12.851 5.619 8.238 1.00 77.62 80 ALA A CA 1
ATOM 639 C C . ALA A 1 80 ? -13.229 6.723 9.237 1.00 77.62 80 ALA A C 1
ATOM 641 O O . ALA A 1 80 ? -14.401 6.840 9.588 1.00 77.62 80 ALA A O 1
ATOM 642 N N . ASP A 1 81 ? -12.275 7.573 9.614 1.00 77.81 81 ASP A N 1
ATOM 643 C CA . ASP A 1 81 ? -12.458 8.741 10.485 1.00 77.81 81 ASP A CA 1
ATOM 644 C C . ASP A 1 81 ? -12.947 10.002 9.734 1.00 77.81 81 ASP A C 1
ATOM 646 O O . ASP A 1 81 ? -12.879 11.103 10.262 1.00 77.81 81 ASP A O 1
ATOM 650 N N . GLU A 1 82 ? -13.389 9.882 8.472 1.00 79.31 82 GLU A N 1
ATOM 651 C CA . GLU A 1 82 ? -13.801 11.003 7.593 1.00 79.31 82 GLU A CA 1
ATOM 652 C C . GLU A 1 82 ? -12.719 12.062 7.297 1.00 79.31 82 GLU A C 1
ATOM 654 O O . GLU A 1 82 ? -12.960 13.040 6.587 1.00 79.31 82 GLU A O 1
ATOM 659 N N . ARG A 1 83 ? -11.471 11.834 7.709 1.00 83.75 83 ARG A N 1
ATOM 660 C CA . ARG A 1 83 ? -10.315 12.716 7.468 1.00 83.75 83 ARG A CA 1
ATOM 661 C C . ARG A 1 83 ? -9.688 12.489 6.087 1.00 83.75 83 ARG A C 1
ATOM 663 O O . ARG A 1 83 ? -8.469 12.544 5.907 1.00 83.75 83 ARG A O 1
ATOM 670 N N . ILE A 1 84 ? -10.533 12.268 5.077 1.00 83.06 84 ILE A N 1
ATOM 671 C CA . ILE A 1 84 ? -10.142 12.024 3.678 1.00 83.06 84 ILE A CA 1
ATOM 672 C C . ILE A 1 84 ? -9.252 13.156 3.121 1.00 83.06 84 ILE A C 1
ATOM 674 O O . ILE A 1 84 ? -8.243 12.844 2.479 1.00 83.06 84 ILE A O 1
ATOM 678 N N . PRO A 1 85 ? -9.532 14.457 3.369 1.00 86.94 85 PRO A N 1
ATOM 679 C CA . PRO A 1 85 ? -8.684 15.536 2.859 1.00 86.94 85 PRO A CA 1
ATOM 680 C C . PRO A 1 85 ? -7.251 15.492 3.404 1.00 86.94 85 PRO A C 1
ATOM 682 O O . PRO A 1 85 ? -6.308 15.790 2.671 1.00 86.94 85 PRO A O 1
ATOM 685 N N . GLU A 1 86 ? -7.064 15.091 4.664 1.00 88.12 86 GLU A N 1
ATOM 686 C CA . GLU A 1 86 ? -5.739 14.990 5.286 1.00 88.12 86 GLU A CA 1
ATOM 687 C C . GLU A 1 86 ? -4.920 13.846 4.679 1.00 88.12 86 GLU A C 1
ATOM 689 O O . GLU A 1 86 ? -3.755 14.042 4.318 1.00 88.12 86 GLU A O 1
ATOM 694 N N . ALA A 1 87 ? -5.545 12.677 4.498 1.00 87.56 87 ALA A N 1
ATOM 695 C CA . ALA A 1 87 ? -4.922 11.533 3.837 1.00 87.56 87 ALA A CA 1
ATOM 696 C C . ALA A 1 87 ? -4.538 11.860 2.388 1.00 87.56 87 ALA A C 1
ATOM 698 O O . ALA A 1 87 ? -3.407 11.597 1.973 1.00 87.56 87 ALA A O 1
ATOM 699 N N . ASN A 1 88 ? -5.440 12.503 1.640 1.00 88.88 88 ASN A N 1
ATOM 700 C CA . ASN A 1 88 ? -5.192 12.899 0.256 1.00 88.88 88 ASN A CA 1
ATOM 701 C C . ASN A 1 88 ? -4.079 13.942 0.145 1.00 88.88 88 ASN A C 1
ATOM 703 O O . ASN A 1 88 ? -3.208 13.805 -0.711 1.00 88.88 88 ASN A O 1
ATOM 707 N N . LYS A 1 89 ? -4.059 14.953 1.025 1.00 91.38 89 LYS A N 1
ATOM 708 C CA . LYS A 1 89 ? -2.993 15.962 1.055 1.00 91.38 89 LYS A CA 1
ATOM 709 C C . LYS A 1 89 ? -1.636 15.318 1.329 1.00 91.38 89 LYS A C 1
ATOM 711 O O . LYS A 1 89 ? -0.677 15.611 0.621 1.00 91.38 89 LYS A O 1
ATOM 716 N N . CYS A 1 90 ? -1.559 14.424 2.315 1.00 91.44 90 CYS A N 1
ATOM 717 C CA . CYS A 1 90 ? -0.332 13.689 2.618 1.00 91.44 90 CYS A CA 1
ATOM 718 C C . CYS A 1 90 ? 0.117 12.851 1.413 1.00 91.44 90 CYS A C 1
ATOM 720 O O . CYS A 1 90 ? 1.241 13.005 0.945 1.00 91.44 90 CYS A O 1
ATOM 722 N N . ASN A 1 91 ? -0.778 12.036 0.847 1.00 90.38 91 ASN A N 1
ATOM 723 C CA . ASN A 1 91 ? -0.472 11.184 -0.303 1.00 90.38 91 ASN A CA 1
ATOM 724 C C . ASN A 1 91 ? 0.006 12.002 -1.517 1.00 90.38 91 ASN A C 1
ATOM 726 O O . ASN A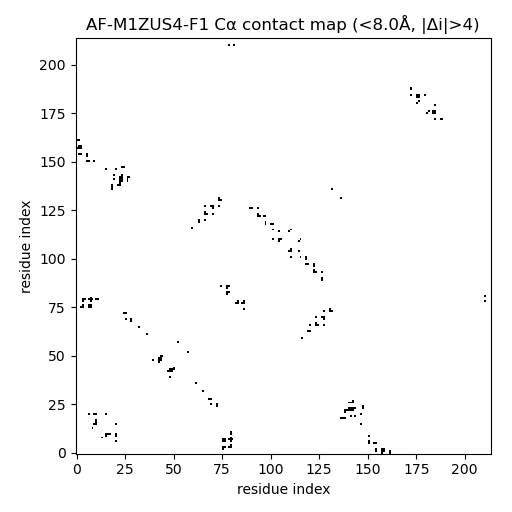 1 91 ? 0.995 11.654 -2.158 1.00 90.38 91 ASN A O 1
ATOM 730 N N . LEU A 1 92 ? -0.641 13.137 -1.795 1.00 92.31 92 LEU A N 1
ATOM 731 C CA . LEU A 1 92 ? -0.240 14.050 -2.862 1.00 92.31 92 LEU A CA 1
ATOM 732 C C . LEU A 1 92 ? 1.179 14.577 -2.622 1.00 92.31 92 LEU A C 1
ATOM 734 O O . LEU A 1 92 ? 2.042 14.391 -3.475 1.00 92.31 92 LEU A O 1
ATOM 738 N N . ILE A 1 93 ? 1.455 15.156 -1.448 1.00 93.88 93 ILE A N 1
ATOM 739 C CA . ILE A 1 93 ? 2.784 15.698 -1.119 1.00 93.88 93 ILE A CA 1
ATOM 740 C C . ILE A 1 93 ? 3.862 14.611 -1.240 1.00 93.88 93 ILE A C 1
ATOM 742 O O . ILE A 1 93 ? 4.921 14.862 -1.810 1.00 93.88 93 ILE A O 1
ATOM 746 N N . MET A 1 94 ? 3.594 13.395 -0.759 1.00 92.62 94 MET A N 1
ATOM 747 C CA . MET A 1 94 ? 4.553 12.286 -0.806 1.00 92.62 94 MET A CA 1
ATOM 748 C C . MET A 1 94 ? 4.810 11.789 -2.237 1.00 92.62 94 MET A C 1
ATOM 750 O O . MET A 1 94 ? 5.958 11.517 -2.587 1.00 92.62 94 MET A O 1
ATOM 754 N N . ASN A 1 95 ? 3.784 11.727 -3.093 1.00 91.62 95 ASN A N 1
ATOM 755 C CA . ASN A 1 95 ? 3.950 11.362 -4.505 1.00 91.62 95 ASN A CA 1
ATOM 756 C C . ASN A 1 95 ? 4.703 12.434 -5.305 1.00 91.62 95 ASN A C 1
ATOM 758 O O . ASN A 1 95 ? 5.539 12.097 -6.149 1.00 91.62 95 ASN A O 1
ATOM 762 N N . PHE A 1 96 ? 4.462 13.717 -5.021 1.00 94.12 96 PHE A N 1
ATOM 763 C CA . PHE A 1 96 ? 5.242 14.806 -5.610 1.00 94.12 96 PHE A CA 1
ATOM 764 C C . PHE A 1 96 ? 6.695 14.768 -5.136 1.00 94.12 96 PHE A C 1
ATOM 766 O O . PHE A 1 96 ? 7.598 14.826 -5.966 1.00 94.12 96 PHE A O 1
ATOM 773 N N . LEU A 1 97 ? 6.934 14.579 -3.834 1.00 92.81 97 LEU A N 1
ATOM 774 C CA . LEU A 1 97 ? 8.281 14.437 -3.279 1.00 92.81 97 LEU A CA 1
ATOM 775 C C . LEU A 1 97 ? 9.036 13.280 -3.943 1.00 92.81 97 LEU A C 1
ATOM 777 O O . LEU A 1 97 ? 10.162 13.463 -4.397 1.00 92.81 97 LEU A O 1
ATOM 781 N N . LYS A 1 98 ? 8.397 12.112 -4.070 1.00 92.56 98 LYS A N 1
ATOM 782 C CA . LYS A 1 98 ? 8.949 10.958 -4.789 1.00 92.56 98 LYS A CA 1
ATOM 783 C C . LYS A 1 98 ? 9.340 11.313 -6.225 1.00 92.56 98 LYS A C 1
ATOM 785 O O . LYS A 1 98 ? 10.448 10.999 -6.651 1.00 92.56 98 LYS A O 1
ATOM 790 N N . SER A 1 99 ? 8.442 11.966 -6.962 1.00 93.38 99 SER A N 1
ATOM 791 C CA . SER A 1 99 ? 8.663 12.329 -8.368 1.00 93.38 99 SER A CA 1
ATOM 792 C C . SER A 1 99 ? 9.813 13.327 -8.522 1.00 93.38 99 SER A C 1
ATOM 794 O O . SER A 1 99 ? 10.666 13.152 -9.388 1.00 93.38 99 SER A O 1
ATOM 796 N N . ILE A 1 100 ? 9.888 14.321 -7.633 1.00 94.44 100 ILE A N 1
ATOM 797 C CA . ILE A 1 100 ? 10.972 15.310 -7.589 1.00 94.44 100 ILE A CA 1
ATOM 798 C C . ILE A 1 100 ? 12.312 14.632 -7.281 1.00 94.44 100 ILE A C 1
ATOM 800 O O . ILE A 1 100 ? 13.293 14.897 -7.969 1.00 94.44 100 ILE A O 1
ATOM 804 N N . LEU A 1 101 ? 12.367 13.727 -6.298 1.00 93.25 101 LEU A N 1
ATOM 805 C CA . LEU A 1 101 ? 13.598 13.004 -5.955 1.00 93.25 101 LEU A CA 1
ATOM 806 C C . LEU A 1 101 ? 14.114 12.162 -7.128 1.00 93.25 101 LEU A C 1
ATOM 808 O O . LEU A 1 101 ? 15.306 12.198 -7.428 1.00 93.25 101 LEU A O 1
ATOM 812 N N . ILE A 1 102 ? 13.220 11.445 -7.816 1.00 94.12 102 ILE A N 1
ATOM 813 C CA . ILE A 1 102 ? 13.576 10.661 -9.007 1.00 94.12 102 ILE A CA 1
ATOM 814 C C . ILE A 1 102 ? 14.113 11.582 -10.109 1.00 94.12 102 ILE A C 1
ATOM 816 O O . ILE A 1 102 ? 15.144 11.281 -10.709 1.00 94.12 102 ILE A O 1
ATOM 820 N N . PHE A 1 103 ? 13.450 12.714 -10.351 1.00 94.50 103 PHE A N 1
ATOM 821 C CA . PHE A 1 103 ? 13.864 13.681 -11.366 1.00 94.50 103 PHE A CA 1
ATOM 822 C C . PHE A 1 103 ? 15.237 14.299 -11.065 1.00 94.50 103 PHE A C 1
ATOM 824 O O . PHE A 1 103 ? 16.080 14.395 -11.954 1.00 94.50 103 PHE A O 1
ATOM 831 N N . ILE A 1 104 ? 15.503 14.646 -9.803 1.00 94.75 104 ILE A N 1
ATOM 832 C CA . ILE A 1 104 ? 16.808 15.146 -9.353 1.00 94.75 104 ILE A CA 1
ATOM 833 C C . ILE A 1 104 ? 17.893 14.094 -9.605 1.00 94.75 104 ILE A C 1
ATOM 835 O O . ILE A 1 104 ? 18.896 14.389 -10.251 1.00 94.75 104 ILE A O 1
ATOM 839 N N . LEU A 1 105 ? 17.695 12.851 -9.153 1.00 94.69 105 LEU A N 1
ATOM 840 C CA . LEU A 1 105 ? 18.673 11.777 -9.364 1.00 94.69 105 LEU A CA 1
ATOM 841 C C . LEU A 1 105 ? 18.956 11.517 -10.843 1.00 94.69 105 LEU A C 1
ATOM 843 O O . LEU A 1 105 ? 20.093 11.204 -11.198 1.00 94.69 105 LEU A O 1
ATOM 847 N N . TRP A 1 106 ? 17.933 11.650 -11.687 1.00 95.25 106 TRP A N 1
ATOM 848 C CA . TRP A 1 106 ? 18.069 11.522 -13.129 1.00 95.25 106 TRP A CA 1
ATOM 849 C C . TRP A 1 106 ? 18.962 12.621 -13.721 1.00 95.25 106 TRP A C 1
ATOM 851 O O . TRP A 1 106 ? 19.906 12.294 -14.435 1.00 95.25 106 TRP A O 1
ATOM 861 N N . ILE A 1 107 ? 18.744 13.894 -13.364 1.00 95.81 107 ILE A N 1
ATOM 862 C CA . ILE A 1 107 ? 19.574 15.021 -13.837 1.00 95.81 107 ILE A CA 1
ATOM 863 C C . ILE A 1 107 ? 21.045 14.842 -13.445 1.00 95.81 107 ILE A C 1
ATOM 865 O O . ILE A 1 107 ? 21.937 15.105 -14.246 1.00 95.81 107 ILE A O 1
ATOM 869 N N . PHE A 1 108 ? 21.308 14.376 -12.223 1.00 95.12 108 PHE A N 1
ATOM 870 C CA . PHE A 1 108 ? 22.671 14.168 -11.731 1.00 95.12 108 PHE A CA 1
ATOM 871 C C . PHE A 1 108 ? 23.311 12.851 -12.206 1.00 95.12 108 PHE A C 1
ATOM 873 O O . PHE A 1 108 ? 24.420 12.537 -11.783 1.00 95.12 108 PHE A O 1
ATOM 880 N N . GLY A 1 109 ? 22.630 12.059 -13.044 1.00 92.50 109 GLY A N 1
ATOM 881 C CA . GLY A 1 109 ? 23.145 10.780 -13.549 1.00 92.50 109 GLY A CA 1
ATOM 882 C C . GLY A 1 109 ? 23.308 9.689 -12.480 1.00 92.50 109 GLY A C 1
ATOM 883 O O . GLY A 1 109 ? 23.911 8.655 -12.743 1.00 92.50 109 GLY A O 1
ATOM 884 N N . ASN A 1 110 ? 22.750 9.891 -11.282 1.00 92.94 110 ASN A N 1
ATOM 885 C CA . ASN A 1 110 ? 22.855 8.978 -10.136 1.00 92.94 110 ASN A CA 1
ATOM 886 C C . ASN A 1 110 ? 21.640 8.044 -10.006 1.00 92.94 110 ASN A C 1
ATOM 888 O O . ASN A 1 110 ? 21.464 7.367 -8.987 1.00 92.94 110 ASN A O 1
ATOM 892 N N . LEU A 1 111 ? 20.766 8.019 -11.015 1.00 91.62 111 LEU A N 1
ATOM 893 C CA . LEU A 1 111 ? 19.608 7.139 -11.041 1.00 91.62 111 LEU A CA 1
ATOM 894 C C . LEU A 1 111 ? 20.046 5.712 -11.396 1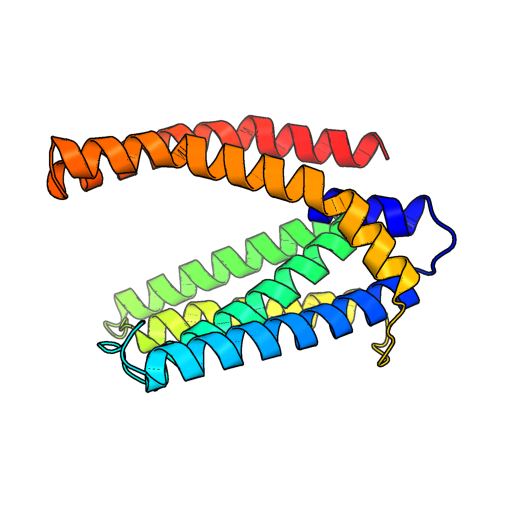.00 91.62 111 LEU A C 1
ATOM 896 O O . LEU A 1 111 ? 20.349 5.394 -12.541 1.00 91.62 111 LEU A O 1
ATOM 900 N N . ASN A 1 112 ? 20.046 4.842 -10.395 1.00 89.56 112 ASN A N 1
ATOM 901 C CA . ASN A 1 112 ? 20.237 3.409 -10.539 1.00 89.56 112 ASN A CA 1
ATOM 902 C C . ASN A 1 112 ? 19.114 2.676 -9.787 1.00 89.56 112 ASN A C 1
ATOM 904 O O . ASN A 1 112 ? 18.277 3.294 -9.126 1.00 89.56 112 ASN A O 1
ATOM 908 N N . VAL A 1 113 ? 19.082 1.346 -9.884 1.00 85.56 113 VAL A N 1
ATOM 909 C CA . VAL A 1 113 ? 18.032 0.530 -9.248 1.00 85.56 113 VAL A CA 1
ATOM 910 C C . VAL A 1 113 ? 17.962 0.783 -7.738 1.00 85.56 113 VAL A C 1
ATOM 912 O O . VAL A 1 113 ? 16.875 0.884 -7.174 1.00 85.56 113 VAL A O 1
ATOM 915 N N . PHE A 1 114 ? 19.111 0.934 -7.081 1.00 83.88 114 PHE A N 1
ATOM 916 C CA . PHE A 1 114 ? 19.181 1.143 -5.639 1.00 83.88 114 PHE A CA 1
ATOM 917 C C . PHE A 1 114 ? 18.674 2.532 -5.227 1.00 83.88 114 PHE A C 1
ATOM 919 O O . PHE A 1 114 ? 17.855 2.642 -4.316 1.00 83.88 114 PHE A O 1
ATOM 926 N N . THR A 1 115 ? 19.095 3.594 -5.917 1.00 88.94 115 THR A N 1
ATOM 927 C CA . THR A 1 115 ? 18.652 4.964 -5.620 1.00 88.94 115 THR A CA 1
ATOM 928 C C . THR A 1 115 ? 17.174 5.164 -5.953 1.00 88.94 115 THR A C 1
ATOM 930 O O . THR A 1 115 ? 16.461 5.809 -5.188 1.00 88.94 115 THR A O 1
ATOM 933 N N . PHE A 1 116 ? 16.667 4.514 -7.005 1.00 89.69 116 PHE A N 1
ATOM 934 C CA . PHE A 1 116 ? 15.234 4.469 -7.298 1.00 89.69 116 PHE A CA 1
ATOM 935 C C . PHE A 1 116 ? 14.434 3.811 -6.168 1.00 89.69 116 PHE A C 1
ATOM 937 O O . PHE A 1 116 ? 13.414 4.345 -5.732 1.00 89.69 116 PHE A O 1
ATOM 944 N N . VAL A 1 117 ? 14.905 2.667 -5.666 1.00 86.56 117 VAL A N 1
ATOM 945 C CA . VAL A 1 117 ? 14.290 1.980 -4.525 1.00 86.56 117 VAL A CA 1
ATOM 946 C C . VAL A 1 117 ? 14.273 2.887 -3.291 1.00 86.56 117 VAL A C 1
ATOM 948 O O . VAL A 1 117 ? 13.232 3.012 -2.648 1.00 86.56 117 VAL A O 1
ATOM 951 N N . LEU A 1 118 ? 15.365 3.595 -2.993 1.00 86.50 118 LEU A N 1
ATOM 952 C CA . LEU A 1 118 ? 15.402 4.559 -1.886 1.00 86.50 118 LEU A CA 1
ATOM 953 C C . LEU A 1 118 ? 14.367 5.685 -2.042 1.00 86.50 118 LEU A C 1
ATOM 955 O O . LEU A 1 118 ? 13.714 6.051 -1.063 1.00 86.50 118 LEU A O 1
ATOM 959 N N . CYS A 1 119 ? 14.145 6.187 -3.260 1.00 90.38 119 CYS A N 1
ATOM 960 C CA . CYS A 1 119 ? 13.098 7.179 -3.531 1.00 90.38 119 CYS A CA 1
ATOM 961 C C . CYS A 1 119 ? 11.677 6.663 -3.281 1.00 90.38 119 CYS A C 1
ATOM 963 O O . CYS A 1 119 ? 10.777 7.467 -3.052 1.00 90.38 119 CYS A O 1
ATOM 965 N N . GLN A 1 120 ? 11.457 5.347 -3.316 1.00 86.62 120 GLN A N 1
ATOM 966 C CA . GLN A 1 120 ? 10.180 4.745 -2.922 1.00 86.62 120 GLN A CA 1
ATOM 967 C C . GLN A 1 120 ? 10.048 4.687 -1.396 1.00 86.62 120 GLN A C 1
ATOM 969 O O . GLN A 1 120 ? 8.975 4.946 -0.859 1.00 86.62 120 GLN A O 1
ATOM 974 N N . PHE A 1 121 ? 11.138 4.374 -0.693 1.00 88.75 121 PHE A N 1
ATOM 975 C CA . PHE A 1 121 ? 11.137 4.200 0.758 1.00 88.75 121 PHE A CA 1
ATOM 976 C C . PHE A 1 121 ? 10.900 5.489 1.529 1.00 88.75 121 PHE A C 1
ATOM 978 O O . PHE A 1 121 ? 10.036 5.529 2.405 1.00 88.75 121 PHE A O 1
ATOM 985 N N . VAL A 1 122 ? 11.675 6.533 1.225 1.00 88.25 122 VAL A N 1
ATOM 986 C CA . VAL A 1 122 ? 11.708 7.753 2.044 1.00 88.25 122 VAL A CA 1
ATOM 987 C C . VAL A 1 122 ? 10.316 8.391 2.183 1.00 88.25 122 VAL A C 1
ATOM 989 O O . VAL A 1 122 ? 9.885 8.600 3.318 1.00 88.25 122 VAL A O 1
ATOM 992 N N . PRO A 1 123 ? 9.551 8.632 1.099 1.00 90.81 123 PRO A N 1
ATOM 993 C CA . PRO A 1 123 ? 8.226 9.242 1.207 1.00 90.81 123 PRO A CA 1
ATOM 994 C C . PRO A 1 123 ? 7.225 8.349 1.948 1.00 90.81 123 PRO A C 1
ATOM 996 O O . PRO A 1 123 ? 6.409 8.840 2.726 1.00 90.81 123 PRO A O 1
ATOM 999 N N . VAL A 1 124 ? 7.301 7.027 1.762 1.00 89.88 124 VAL A N 1
ATOM 1000 C CA . VAL A 1 124 ? 6.391 6.100 2.444 1.00 89.88 124 VAL A CA 1
ATOM 1001 C C . VAL A 1 124 ? 6.675 6.076 3.948 1.00 89.88 124 VAL A C 1
ATOM 1003 O O . VAL A 1 124 ? 5.740 6.189 4.735 1.00 89.88 124 VAL A O 1
ATOM 1006 N N . ILE A 1 125 ? 7.934 6.029 4.382 1.00 90.75 125 ILE A N 1
ATOM 1007 C CA . ILE A 1 125 ? 8.268 6.083 5.815 1.00 90.75 125 ILE A CA 1
ATOM 1008 C C . ILE A 1 125 ? 7.796 7.404 6.431 1.00 90.75 125 ILE A C 1
ATOM 1010 O O . ILE A 1 125 ? 7.142 7.399 7.473 1.00 90.75 125 ILE A O 1
ATOM 1014 N N . VAL A 1 126 ? 8.054 8.533 5.764 1.00 90.62 126 VAL A N 1
ATOM 1015 C CA . VAL A 1 126 ? 7.601 9.853 6.230 1.00 90.62 126 VAL A CA 1
ATOM 1016 C C . VAL A 1 126 ? 6.078 9.889 6.374 1.00 90.62 126 VAL A C 1
ATOM 1018 O O . VAL A 1 126 ? 5.570 10.341 7.398 1.00 90.62 126 VAL A O 1
ATOM 1021 N N . SER A 1 127 ? 5.340 9.352 5.401 1.00 90.25 127 SER A N 1
ATOM 1022 C CA . SER A 1 127 ? 3.876 9.289 5.465 1.00 90.25 127 SER A CA 1
ATOM 1023 C C . SER A 1 127 ? 3.361 8.455 6.643 1.00 90.25 127 SER A C 1
ATOM 1025 O O . SER A 1 127 ? 2.438 8.882 7.331 1.00 90.25 127 SER A O 1
ATOM 1027 N N . ILE A 1 128 ? 3.992 7.309 6.926 1.00 89.62 128 ILE A N 1
ATOM 1028 C CA . ILE A 1 128 ? 3.647 6.430 8.050 1.00 89.62 128 ILE A CA 1
ATOM 1029 C C . ILE A 1 128 ? 3.855 7.174 9.368 1.00 89.62 128 ILE A C 1
ATOM 1031 O O . ILE A 1 128 ? 2.977 7.144 10.226 1.00 89.62 128 ILE A O 1
ATOM 1035 N N . LEU A 1 129 ? 4.981 7.880 9.518 1.00 89.62 129 LEU A N 1
ATOM 1036 C CA . LEU A 1 129 ? 5.283 8.661 10.719 1.00 89.62 129 LEU A CA 1
ATOM 1037 C C . LEU A 1 129 ? 4.285 9.807 10.924 1.00 89.62 129 LEU A C 1
ATOM 1039 O O . LEU A 1 129 ? 3.814 10.012 12.043 1.00 89.62 129 LEU A O 1
ATOM 1043 N N . ILE A 1 130 ? 3.935 10.530 9.854 1.00 89.50 130 ILE A N 1
ATOM 1044 C CA . ILE A 1 130 ? 2.932 11.603 9.898 1.00 89.50 130 ILE A CA 1
ATOM 1045 C C . ILE A 1 130 ? 1.575 11.038 10.317 1.00 89.50 130 ILE A C 1
ATOM 1047 O O . ILE A 1 130 ? 0.960 11.565 11.242 1.00 89.50 130 ILE A O 1
ATOM 1051 N N . PHE A 1 131 ? 1.120 9.961 9.675 1.00 88.50 131 PHE A N 1
ATOM 1052 C CA . PHE A 1 131 ? -0.167 9.348 9.990 1.00 88.50 131 PHE A CA 1
ATOM 1053 C C . PHE A 1 131 ? -0.207 8.807 11.415 1.00 88.50 131 PHE A C 1
ATOM 1055 O O . PHE A 1 131 ? -1.146 9.103 12.145 1.00 88.50 131 PHE A O 1
ATOM 1062 N N . HIS A 1 132 ? 0.825 8.085 11.852 1.00 85.12 132 HIS A N 1
ATOM 1063 C CA . HIS A 1 132 ? 0.878 7.558 13.211 1.00 85.12 132 HIS A CA 1
ATOM 1064 C C . HIS A 1 132 ? 0.824 8.680 14.259 1.00 85.12 132 HIS A C 1
ATOM 1066 O O . HIS A 1 132 ? 0.030 8.617 15.197 1.00 85.12 132 HIS A O 1
ATOM 1072 N N . LYS A 1 133 ? 1.602 9.754 14.063 1.00 85.69 133 LYS A N 1
ATOM 1073 C CA . LYS A 1 133 ? 1.603 10.915 14.962 1.00 85.69 133 LYS A CA 1
ATOM 1074 C C . LYS A 1 133 ? 0.243 11.618 15.006 1.00 85.69 133 LYS A C 1
ATOM 1076 O O . LYS A 1 133 ? -0.218 11.993 16.079 1.00 85.69 133 LYS A O 1
ATOM 1081 N N . ASN A 1 134 ? -0.393 11.799 13.852 1.00 86.38 134 ASN A N 1
ATOM 1082 C CA . ASN A 1 134 ? -1.634 12.563 13.720 1.00 86.38 134 ASN A CA 1
ATOM 1083 C C . ASN A 1 134 ? -2.903 11.755 14.066 1.00 86.38 134 ASN A C 1
ATOM 1085 O O . ASN A 1 134 ? -3.972 12.354 14.219 1.00 86.38 134 ASN A O 1
ATOM 1089 N N . LEU A 1 135 ? -2.807 10.425 14.175 1.00 82.25 135 LEU A N 1
ATOM 1090 C CA . LEU A 1 135 ? -3.878 9.570 14.701 1.00 82.25 135 LEU A CA 1
ATOM 1091 C C . LEU A 1 135 ? -4.017 9.706 16.221 1.00 82.25 135 LEU A C 1
ATOM 1093 O O . LEU A 1 135 ? -5.113 9.538 16.742 1.00 82.25 135 LEU A O 1
ATOM 1097 N N . GLY A 1 136 ? -2.928 9.994 16.943 1.00 81.62 136 GLY A N 1
ATOM 1098 C CA . GLY A 1 136 ? -2.949 10.136 18.406 1.00 81.62 136 GLY A CA 1
ATOM 1099 C C . GLY A 1 136 ? -3.278 8.844 19.172 1.00 81.62 136 GLY A C 1
ATOM 1100 O O . GLY A 1 136 ? -3.439 8.876 20.390 1.00 81.62 136 GLY A O 1
ATOM 1101 N N . ILE A 1 137 ? -3.370 7.703 18.480 1.00 81.81 137 ILE A N 1
ATOM 1102 C CA . ILE A 1 137 ? -3.633 6.390 19.072 1.00 81.81 137 ILE A CA 1
ATOM 1103 C C . ILE A 1 137 ? -2.295 5.744 19.429 1.00 81.81 137 ILE A C 1
ATOM 1105 O O . ILE A 1 137 ? -1.444 5.518 18.568 1.00 81.81 137 ILE A O 1
ATOM 1109 N N . THR A 1 138 ? -2.114 5.414 20.707 1.00 83.12 138 THR A N 1
ATOM 1110 C CA . THR A 1 138 ? -0.967 4.620 21.153 1.00 83.12 138 THR A CA 1
ATOM 1111 C C . THR A 1 138 ? -1.171 3.161 20.778 1.00 83.12 138 THR A C 1
ATOM 1113 O O . THR A 1 138 ? -2.169 2.556 21.174 1.00 83.12 138 THR A O 1
ATOM 1116 N N . TYR A 1 139 ? -0.218 2.607 20.026 1.00 82.88 139 TYR A N 1
ATOM 1117 C CA . TYR A 1 139 ? -0.218 1.191 19.676 1.00 82.88 139 TYR A CA 1
ATOM 1118 C C . TYR A 1 139 ? 0.050 0.338 20.914 1.00 82.88 139 TYR A C 1
ATOM 1120 O O . TYR A 1 139 ? 1.063 0.531 21.588 1.00 82.88 139 TYR A O 1
ATOM 1128 N N . ASN A 1 140 ? -0.820 -0.636 21.158 1.00 85.44 140 ASN A N 1
ATOM 1129 C CA . ASN A 1 140 ? -0.576 -1.729 22.086 1.00 85.44 140 ASN A CA 1
ATOM 1130 C C . ASN A 1 140 ? -0.691 -3.061 21.339 1.00 85.44 140 ASN A C 1
ATOM 1132 O O . ASN A 1 140 ? -1.482 -3.203 20.412 1.00 85.44 140 ASN A O 1
ATOM 1136 N N . ILE A 1 141 ? 0.073 -4.070 21.762 1.00 83.06 141 ILE A N 1
ATOM 1137 C CA . ILE A 1 141 ? -0.086 -5.418 21.205 1.00 83.06 141 ILE A CA 1
ATOM 1138 C C . ILE A 1 141 ? -1.457 -5.940 21.646 1.00 83.06 141 ILE A C 1
ATOM 1140 O O . ILE A 1 141 ? -1.671 -6.236 22.821 1.00 83.06 141 ILE A O 1
ATOM 1144 N N . GLY A 1 142 ? -2.382 -6.036 20.696 1.00 81.44 142 GLY A N 1
ATOM 1145 C CA . GLY A 1 142 ? -3.753 -6.479 20.912 1.00 81.44 142 GLY A CA 1
ATOM 1146 C C . GLY A 1 142 ? -4.198 -7.375 19.766 1.00 81.44 142 GLY A C 1
ATOM 1147 O O . GLY A 1 142 ? -3.919 -7.097 18.605 1.00 81.44 142 GLY A O 1
ATOM 1148 N N . PHE A 1 143 ? -4.871 -8.480 20.085 1.00 86.00 143 PHE A N 1
ATOM 1149 C CA . PHE A 1 143 ? -5.352 -9.419 19.077 1.00 86.00 143 PHE A CA 1
ATOM 1150 C C . PHE A 1 143 ? -6.750 -9.917 19.432 1.00 86.00 143 PHE A C 1
ATOM 1152 O O . PHE A 1 143 ? -6.916 -10.810 20.266 1.00 86.00 143 PHE A O 1
ATOM 1159 N N . ASN A 1 144 ? -7.770 -9.364 18.774 1.00 88.50 144 ASN A N 1
ATOM 1160 C CA . ASN A 1 144 ? -9.134 -9.856 18.904 1.00 88.50 144 ASN A CA 1
ATOM 1161 C C . ASN A 1 144 ? -9.497 -10.793 17.741 1.00 88.50 144 ASN A C 1
ATOM 1163 O O . ASN A 1 144 ? -9.876 -10.372 16.647 1.00 88.50 144 ASN A O 1
ATOM 1167 N N . LYS A 1 145 ? -9.451 -12.105 18.003 1.00 87.81 145 LYS A N 1
ATOM 1168 C CA . LYS A 1 145 ? -9.793 -13.145 17.017 1.00 87.81 145 LYS A CA 1
ATOM 1169 C C . LYS A 1 145 ? -11.232 -13.032 16.495 1.00 87.81 145 LYS A C 1
ATOM 1171 O O . LYS A 1 145 ? -11.490 -13.371 15.340 1.00 87.81 145 LYS A O 1
ATOM 1176 N N . GLN A 1 146 ? -12.182 -12.609 17.330 1.00 88.50 146 GLN A N 1
ATOM 1177 C CA . GLN A 1 146 ? -13.589 -12.502 16.935 1.00 88.50 146 GLN A CA 1
ATOM 1178 C C . GLN A 1 146 ? -13.824 -11.303 16.012 1.00 88.50 146 GLN A C 1
ATOM 1180 O O . GLN A 1 146 ? -14.543 -11.443 15.018 1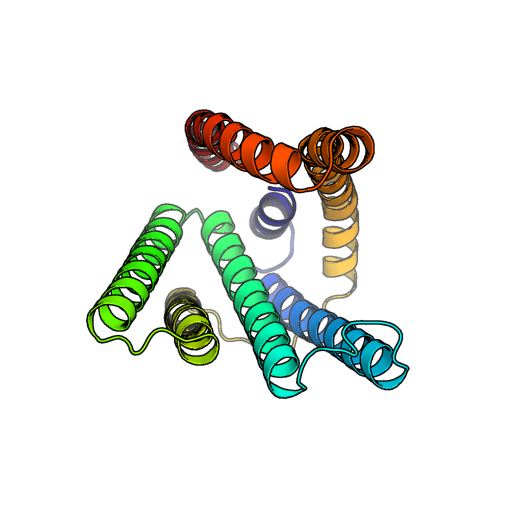.00 88.50 146 GLN A O 1
ATOM 1185 N N . LEU A 1 147 ? -13.188 -10.167 16.311 1.00 86.12 147 LEU A N 1
ATOM 1186 C CA . LEU A 1 147 ? -13.163 -8.997 15.436 1.00 86.12 147 LEU A CA 1
ATOM 1187 C C . LEU A 1 147 ? -12.573 -9.375 14.075 1.00 86.12 147 LEU A C 1
ATOM 1189 O O . LEU A 1 147 ? -13.259 -9.259 13.063 1.00 86.12 147 LEU A O 1
ATOM 1193 N N . LEU A 1 148 ? -11.382 -9.973 14.070 1.00 86.06 148 LEU A N 1
ATOM 1194 C CA . LEU A 1 148 ? -10.677 -10.342 12.845 1.00 86.06 148 LEU A CA 1
ATOM 1195 C C . LEU A 1 148 ? -11.455 -11.347 11.986 1.00 86.06 148 LEU A C 1
ATOM 1197 O O . LEU A 1 148 ? -11.521 -11.223 10.766 1.00 86.06 148 LEU A O 1
ATOM 1201 N N . LYS A 1 149 ? -12.111 -12.332 12.612 1.00 86.94 149 LYS A N 1
ATOM 1202 C CA . LYS A 1 149 ? -13.001 -13.266 11.903 1.00 86.94 149 LYS A CA 1
ATOM 1203 C C . LYS A 1 149 ? -14.178 -12.537 11.249 1.00 86.94 149 LYS A C 1
ATOM 1205 O O . LYS A 1 149 ? -14.603 -12.918 10.158 1.00 86.94 149 LYS A O 1
ATOM 1210 N N . SER A 1 150 ? -14.718 -11.523 11.918 1.00 85.12 150 SER A N 1
ATOM 1211 C CA . SER A 1 150 ? -15.842 -10.730 11.415 1.00 85.12 150 SER A CA 1
ATOM 1212 C C . SER A 1 150 ? -15.405 -9.828 10.258 1.00 85.12 150 SER A C 1
ATOM 1214 O O . SER A 1 150 ? -16.069 -9.819 9.221 1.00 85.12 150 SER A O 1
ATOM 1216 N N . GLU A 1 151 ? -14.257 -9.160 10.391 1.00 85.00 151 GLU A N 1
ATOM 1217 C CA . GLU A 1 151 ? -13.630 -8.367 9.328 1.00 85.00 151 GLU A CA 1
ATOM 1218 C C . GLU A 1 151 ? -13.296 -9.230 8.109 1.00 85.00 151 GLU A C 1
ATOM 1220 O O . GLU A 1 151 ? -13.620 -8.853 6.987 1.00 85.00 151 GLU A O 1
ATOM 1225 N N . PHE A 1 152 ? -12.736 -10.427 8.309 1.00 85.69 152 PHE A N 1
ATOM 1226 C CA . PHE A 1 152 ? -12.410 -11.339 7.214 1.00 85.69 152 PHE A CA 1
ATOM 1227 C C . PHE A 1 152 ? -13.663 -11.855 6.498 1.00 85.69 152 PHE A C 1
ATOM 1229 O O . PHE A 1 152 ? -13.713 -11.863 5.270 1.00 85.69 152 PHE A O 1
ATOM 1236 N N . LYS A 1 153 ? -14.709 -12.245 7.243 1.00 86.19 153 LYS A N 1
ATOM 1237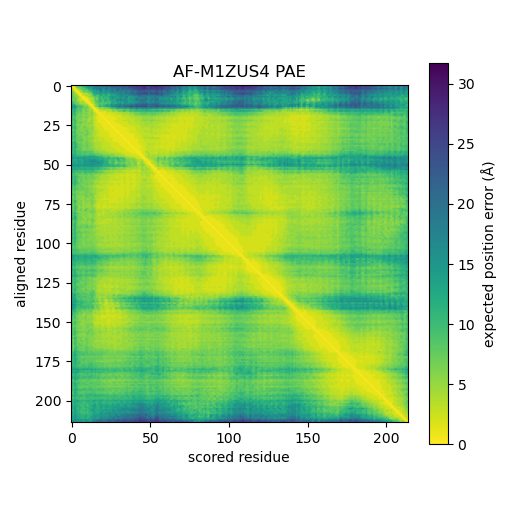 C CA . LYS A 1 153 ? -15.980 -12.697 6.652 1.00 86.19 153 LYS A CA 1
ATOM 1238 C C . LYS A 1 153 ? -16.635 -11.601 5.810 1.00 86.19 153 LYS A C 1
ATOM 1240 O O . LYS A 1 153 ? -17.218 -11.901 4.773 1.00 86.19 153 LYS A O 1
ATOM 1245 N N . PHE A 1 154 ? -16.542 -10.350 6.249 1.00 82.88 154 PHE A N 1
ATOM 1246 C CA . PHE A 1 154 ? -17.028 -9.207 5.484 1.00 82.88 154 PHE A CA 1
ATOM 1247 C C . PHE A 1 154 ? -16.130 -8.914 4.270 1.00 82.88 154 PHE A C 1
ATOM 1249 O O . PHE A 1 154 ? -16.611 -8.739 3.152 1.00 82.88 154 PHE A O 1
ATOM 1256 N N . GLY A 1 155 ? -14.813 -8.911 4.476 1.00 82.25 155 GLY A N 1
ATOM 1257 C CA . GLY A 1 155 ? -13.826 -8.530 3.474 1.00 82.25 155 GLY A CA 1
ATOM 1258 C C . GLY A 1 155 ? -13.633 -9.548 2.353 1.00 82.25 155 GLY A C 1
ATOM 1259 O O . GLY A 1 155 ? -13.327 -9.138 1.239 1.00 82.25 155 GLY A O 1
ATOM 1260 N N . ILE A 1 156 ? -13.833 -10.849 2.597 1.00 85.56 156 ILE A N 1
ATOM 1261 C CA . ILE A 1 156 ? -13.514 -11.902 1.617 1.00 85.56 156 ILE A CA 1
ATOM 1262 C C . ILE A 1 156 ? -14.327 -11.776 0.327 1.00 85.56 156 ILE A C 1
ATOM 1264 O O . ILE A 1 156 ? -13.774 -11.919 -0.760 1.00 85.56 156 ILE A O 1
ATOM 1268 N N . VAL A 1 157 ? -15.615 -11.436 0.425 1.00 86.25 157 VAL A N 1
ATOM 1269 C CA . VAL A 1 157 ? -16.473 -11.242 -0.754 1.00 86.25 157 VAL A CA 1
ATOM 1270 C C . VAL A 1 157 ? -15.974 -10.055 -1.573 1.00 86.25 157 VAL A C 1
ATOM 1272 O O . VAL A 1 157 ? -15.858 -10.147 -2.794 1.00 86.25 157 VAL A O 1
ATOM 1275 N N . ILE A 1 158 ? -15.607 -8.957 -0.906 1.00 83.00 158 ILE A N 1
ATOM 1276 C CA . ILE A 1 158 ? -15.126 -7.759 -1.596 1.00 83.00 158 ILE A CA 1
ATOM 1277 C C . ILE A 1 158 ? -13.722 -7.976 -2.170 1.00 83.00 158 ILE A C 1
ATOM 1279 O O . ILE A 1 158 ? -13.407 -7.475 -3.250 1.00 83.00 158 ILE A O 1
ATOM 1283 N N . TYR A 1 159 ? -12.882 -8.743 -1.477 1.00 84.62 159 TYR A N 1
ATOM 1284 C CA . TYR A 1 159 ? -11.565 -9.136 -1.959 1.00 84.62 159 TYR A CA 1
ATOM 1285 C C . TYR A 1 159 ? -11.680 -9.983 -3.227 1.00 84.62 159 TYR A C 1
ATOM 1287 O O . TYR A 1 159 ? -11.056 -9.645 -4.228 1.00 84.62 159 TYR A O 1
ATOM 1295 N N . LEU A 1 160 ? -12.532 -11.015 -3.224 1.00 88.62 160 LEU A N 1
ATOM 1296 C CA . LEU A 1 160 ? -12.781 -11.847 -4.402 1.00 88.62 160 LEU A CA 1
ATOM 1297 C C . LEU A 1 160 ? -13.349 -11.026 -5.562 1.00 88.62 160 LEU A C 1
ATOM 1299 O O . LEU A 1 160 ? -12.862 -11.148 -6.681 1.00 88.62 160 LEU A O 1
ATOM 1303 N N . ALA A 1 161 ? -14.309 -10.135 -5.304 1.00 88.62 161 ALA A N 1
ATOM 1304 C CA . ALA A 1 161 ? -14.822 -9.234 -6.333 1.00 88.62 161 ALA A CA 1
ATOM 1305 C C . ALA A 1 161 ? -13.706 -8.357 -6.929 1.00 88.62 161 ALA A C 1
ATOM 1307 O O . ALA A 1 161 ? -13.577 -8.260 -8.146 1.00 88.62 161 ALA A O 1
ATOM 1308 N N . THR A 1 162 ? -12.854 -7.772 -6.081 1.00 85.69 162 THR A N 1
ATOM 1309 C CA . THR A 1 162 ? -11.717 -6.947 -6.525 1.00 85.69 162 THR A CA 1
ATOM 1310 C C . THR A 1 162 ? -10.709 -7.771 -7.331 1.00 85.69 162 THR A C 1
ATOM 1312 O O . THR A 1 162 ? -10.205 -7.293 -8.343 1.00 85.69 162 THR A O 1
ATOM 1315 N N . LEU A 1 163 ? -10.441 -9.013 -6.917 1.00 88.19 163 LEU A N 1
ATOM 1316 C CA . LEU A 1 163 ? -9.556 -9.936 -7.625 1.00 88.19 163 LEU A CA 1
ATOM 1317 C C . LEU A 1 163 ? -10.091 -10.256 -9.023 1.00 88.19 163 LEU A C 1
ATOM 1319 O O . LEU A 1 163 ? -9.344 -10.162 -9.991 1.00 88.19 163 LEU A O 1
ATOM 1323 N N . PHE A 1 164 ? -11.376 -10.592 -9.149 1.00 91.94 164 PHE A N 1
ATOM 1324 C CA . PHE A 1 164 ? -11.980 -10.882 -10.450 1.00 91.94 164 PHE A CA 1
ATOM 1325 C C . PHE A 1 164 ? -12.012 -9.660 -11.362 1.00 91.94 164 PHE A C 1
ATOM 1327 O O . PHE A 1 164 ? -11.726 -9.793 -12.547 1.00 91.94 164 PHE A O 1
ATOM 1334 N N . ILE A 1 165 ? -12.288 -8.473 -10.818 1.00 89.69 165 ILE A N 1
ATOM 1335 C CA . ILE A 1 165 ? -12.203 -7.217 -11.570 1.00 89.69 165 ILE A CA 1
ATOM 1336 C C . ILE A 1 165 ? -10.770 -6.996 -12.072 1.00 89.69 165 ILE A C 1
ATOM 1338 O O . ILE A 1 165 ? -10.568 -6.719 -13.250 1.00 89.69 165 ILE A O 1
ATOM 1342 N N . TYR A 1 166 ? -9.765 -7.169 -11.208 1.00 87.69 166 TYR A N 1
ATOM 1343 C CA . TYR A 1 166 ? -8.360 -7.024 -11.594 1.00 87.69 166 TYR A CA 1
ATOM 1344 C C . TYR A 1 166 ? -7.954 -8.023 -12.684 1.00 87.69 166 TYR A C 1
ATOM 1346 O O . TYR A 1 166 ? -7.330 -7.637 -13.668 1.00 87.69 166 TYR A O 1
ATOM 1354 N N . LEU A 1 167 ? -8.331 -9.295 -12.534 1.00 89.94 167 LEU A N 1
ATOM 1355 C CA . LEU A 1 167 ? -8.062 -10.326 -13.535 1.00 89.94 167 LEU A CA 1
ATOM 1356 C C . LEU A 1 167 ? -8.762 -10.015 -14.856 1.00 89.94 167 LEU A C 1
ATOM 1358 O O . LEU A 1 167 ? -8.160 -10.183 -15.910 1.00 89.94 167 LEU A O 1
ATOM 1362 N N . ASN A 1 168 ? -9.997 -9.520 -14.810 1.00 91.50 168 ASN A N 1
ATOM 1363 C CA . ASN A 1 168 ? -10.735 -9.123 -16.001 1.00 91.50 168 ASN A CA 1
ATOM 1364 C C . ASN A 1 168 ? -10.009 -8.009 -16.775 1.00 91.50 168 ASN A C 1
ATOM 1366 O O . ASN A 1 168 ? -9.816 -8.160 -17.977 1.00 91.50 168 ASN A O 1
ATOM 1370 N N . TYR A 1 169 ? -9.507 -6.979 -16.082 1.00 87.81 169 TYR A N 1
ATOM 1371 C CA . TYR A 1 169 ? -8.719 -5.889 -16.682 1.00 87.81 169 TYR A CA 1
ATOM 1372 C C . TYR A 1 169 ? -7.323 -6.294 -17.182 1.00 87.81 169 TYR A C 1
ATOM 1374 O O . TYR A 1 169 ? -6.645 -5.487 -17.809 1.00 87.81 169 TYR A O 1
ATOM 1382 N N . ARG A 1 170 ? -6.846 -7.502 -16.863 1.00 90.38 170 ARG A N 1
ATOM 1383 C CA . ARG A 1 170 ? -5.527 -8.001 -17.299 1.00 90.38 170 ARG A CA 1
ATOM 1384 C C . ARG A 1 170 ? -5.615 -9.181 -18.257 1.00 90.38 170 ARG A C 1
ATOM 1386 O O . ARG A 1 170 ? -4.607 -9.585 -18.833 1.00 90.38 170 ARG A O 1
ATOM 1393 N N . MET A 1 171 ? -6.797 -9.762 -18.415 1.00 93.19 171 MET A N 1
ATOM 1394 C CA . MET A 1 171 ? -7.018 -10.942 -19.245 1.00 93.19 171 MET A CA 1
ATOM 1395 C C . MET A 1 171 ? -6.725 -10.659 -20.724 1.00 93.19 171 MET A C 1
ATOM 1397 O O . MET A 1 171 ? -6.142 -11.493 -21.412 1.00 93.19 171 MET A O 1
ATOM 1401 N N . ASP A 1 172 ? -7.058 -9.461 -21.192 1.00 92.50 172 ASP A N 1
ATOM 1402 C CA . ASP A 1 172 ? -6.724 -8.949 -22.521 1.00 92.50 172 ASP A CA 1
ATOM 1403 C C . ASP A 1 172 ? -5.205 -8.890 -22.768 1.00 92.50 172 ASP A C 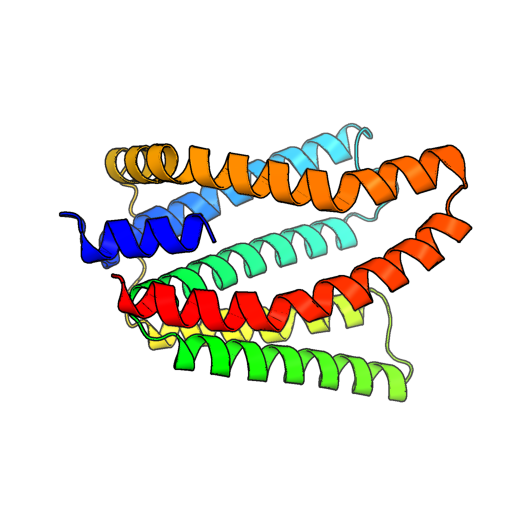1
ATOM 1405 O O . ASP A 1 172 ? -4.721 -9.357 -23.800 1.00 92.50 172 ASP A O 1
ATOM 1409 N N . GLN A 1 173 ? -4.434 -8.409 -21.794 1.00 93.25 173 GLN A N 1
ATOM 1410 C CA . GLN A 1 173 ? -2.973 -8.366 -21.848 1.00 93.25 173 GLN A CA 1
ATOM 1411 C C . GLN A 1 173 ? -2.369 -9.775 -21.922 1.00 93.25 173 GLN A C 1
ATOM 1413 O O . GLN A 1 173 ? -1.441 -10.014 -22.696 1.00 93.25 173 GLN A O 1
ATOM 1418 N N . ILE A 1 174 ? -2.926 -10.734 -21.173 1.00 92.81 174 ILE A N 1
ATOM 1419 C CA . ILE A 1 174 ? -2.504 -12.142 -21.232 1.00 92.81 174 ILE A CA 1
ATOM 1420 C C . ILE A 1 174 ? -2.750 -12.720 -22.632 1.00 92.81 174 ILE A C 1
ATOM 1422 O O . ILE A 1 174 ? -1.866 -13.376 -23.188 1.00 92.81 174 ILE A O 1
ATOM 1426 N N . PHE A 1 175 ? -3.916 -12.461 -23.231 1.00 94.88 175 PHE A N 1
ATOM 1427 C CA . PHE A 1 175 ? -4.212 -12.935 -24.584 1.00 94.88 175 PHE A CA 1
ATOM 1428 C C . PHE A 1 175 ? -3.293 -12.314 -25.632 1.00 94.88 175 PHE A C 1
ATOM 1430 O O . PHE A 1 175 ? -2.727 -13.041 -26.445 1.00 94.88 175 PHE A O 1
ATOM 1437 N N . ILE A 1 176 ? -3.071 -11.000 -25.584 1.00 95.19 176 ILE A N 1
ATOM 1438 C CA . ILE A 1 176 ? -2.205 -10.310 -26.548 1.00 95.19 176 ILE A CA 1
ATOM 1439 C C . ILE A 1 176 ? -0.769 -10.813 -26.461 1.00 95.19 176 ILE A C 1
ATOM 1441 O O . ILE A 1 176 ? -0.159 -11.082 -27.494 1.00 95.19 176 ILE A O 1
ATOM 1445 N N . LYS A 1 177 ? -0.248 -11.021 -25.249 1.00 93.44 177 LYS A N 1
ATOM 1446 C CA . LYS A 1 177 ? 1.073 -11.623 -25.059 1.00 93.44 177 LYS A CA 1
ATOM 1447 C C . LYS A 1 177 ? 1.180 -12.990 -25.729 1.00 93.44 177 LYS A C 1
ATOM 1449 O O . LYS A 1 177 ? 2.137 -13.236 -26.455 1.00 93.44 177 LYS A O 1
ATOM 1454 N N . ASN A 1 178 ? 0.196 -13.859 -25.502 1.00 94.38 178 ASN A N 1
ATOM 1455 C CA . ASN A 1 178 ? 0.214 -15.225 -26.024 1.00 94.38 178 ASN A CA 1
ATOM 1456 C C . ASN A 1 178 ? -0.018 -15.293 -27.542 1.00 94.38 178 ASN A C 1
ATOM 1458 O O . ASN A 1 178 ? 0.489 -16.204 -28.188 1.00 94.38 178 ASN A O 1
ATOM 1462 N N . MET A 1 179 ? -0.783 -14.358 -28.112 1.00 96.19 179 MET A N 1
ATOM 1463 C CA . MET A 1 179 ? -1.141 -14.360 -29.535 1.00 96.19 179 MET A CA 1
ATOM 1464 C C . MET A 1 179 ? -0.159 -13.581 -30.412 1.00 96.19 179 MET A C 1
ATOM 1466 O O . MET A 1 179 ? 0.097 -13.983 -31.543 1.00 96.19 179 MET A O 1
ATOM 1470 N N . LEU A 1 180 ? 0.340 -12.444 -29.922 1.00 95.56 180 LEU A N 1
ATOM 1471 C 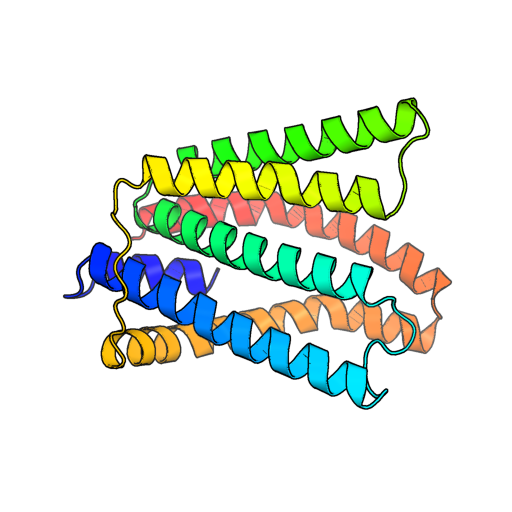CA . LEU A 1 180 ? 1.078 -11.464 -30.724 1.00 95.56 180 LEU A CA 1
ATOM 1472 C C . LEU A 1 180 ? 2.509 -11.231 -30.229 1.00 95.56 180 LEU A C 1
ATOM 1474 O O . LEU A 1 180 ? 3.325 -10.738 -30.999 1.00 95.56 180 LEU A O 1
ATOM 1478 N N . GLY A 1 181 ? 2.833 -11.621 -28.995 1.00 93.75 181 GLY A N 1
ATOM 1479 C CA . GLY A 1 181 ? 4.163 -11.466 -28.408 1.00 93.75 181 GLY A CA 1
ATOM 1480 C C . GLY A 1 181 ? 4.344 -10.191 -27.576 1.00 93.75 181 GLY A C 1
ATOM 1481 O O . GLY A 1 181 ? 3.446 -9.362 -27.417 1.00 93.75 181 GLY A O 1
ATOM 1482 N N . GLU A 1 182 ? 5.541 -10.050 -27.001 1.00 93.12 182 GLU A N 1
ATOM 1483 C CA . GLU A 1 182 ? 5.863 -9.028 -25.989 1.00 93.12 182 GLU A CA 1
ATOM 1484 C C . GLU A 1 182 ? 5.859 -7.593 -26.543 1.00 93.12 182 GLU A C 1
ATOM 1486 O O . GLU A 1 182 ? 5.497 -6.651 -25.837 1.00 93.12 182 GLU A O 1
ATOM 1491 N N . GLN A 1 183 ? 6.230 -7.401 -27.813 1.00 94.75 183 GLN A N 1
ATOM 1492 C CA . GLN A 1 183 ? 6.298 -6.066 -28.415 1.00 94.75 183 GLN A CA 1
ATOM 1493 C C . GLN A 1 183 ? 4.902 -5.436 -28.536 1.00 94.75 183 GLN A C 1
ATOM 1495 O O . GLN A 1 183 ? 4.690 -4.287 -28.146 1.00 94.75 183 GLN A O 1
ATOM 1500 N N . GLN A 1 184 ? 3.933 -6.201 -29.037 1.00 95.00 184 GLN A N 1
ATOM 1501 C CA . GLN A 1 184 ? 2.543 -5.788 -29.196 1.00 95.00 184 GLN A CA 1
ATOM 1502 C C . GLN A 1 184 ? 1.868 -5.635 -27.834 1.00 95.00 184 GLN A C 1
ATOM 1504 O O . GLN A 1 184 ? 1.128 -4.670 -27.634 1.00 95.00 184 GLN A O 1
ATOM 1509 N N . LEU A 1 185 ? 2.179 -6.518 -26.875 1.00 95.38 185 LEU A N 1
ATOM 1510 C CA . LEU A 1 185 ? 1.763 -6.346 -25.484 1.00 95.38 185 LEU A CA 1
ATOM 1511 C C . LEU A 1 185 ? 2.251 -5.005 -24.920 1.00 95.38 185 LEU A C 1
ATOM 1513 O O . LEU A 1 185 ? 1.480 -4.318 -24.253 1.00 95.38 185 LEU A O 1
ATOM 1517 N N . GLY A 1 186 ? 3.500 -4.617 -25.187 1.00 92.88 186 GLY A N 1
ATOM 1518 C CA . GLY A 1 186 ? 4.054 -3.344 -24.728 1.00 92.88 186 GLY A CA 1
ATOM 1519 C C . GLY A 1 186 ? 3.249 -2.144 -25.232 1.00 92.88 186 GLY A C 1
ATOM 1520 O O . GLY A 1 186 ? 2.817 -1.311 -24.435 1.00 92.88 186 GLY A O 1
ATOM 1521 N N . ILE A 1 187 ? 2.977 -2.095 -26.540 1.00 94.62 187 ILE A N 1
ATOM 1522 C CA . ILE A 1 187 ? 2.173 -1.027 -27.162 1.00 94.62 187 ILE A CA 1
ATOM 1523 C C . ILE A 1 187 ? 0.756 -1.011 -26.576 1.00 94.62 187 ILE A C 1
ATOM 1525 O O . ILE A 1 187 ? 0.258 0.038 -26.162 1.00 94.62 187 ILE A O 1
ATOM 1529 N N . TYR A 1 188 ? 0.120 -2.179 -26.494 1.00 94.88 188 TYR A N 1
ATOM 1530 C CA . TYR A 1 188 ? -1.234 -2.307 -25.969 1.00 94.88 188 TYR A CA 1
ATOM 1531 C C . TYR A 1 188 ? -1.328 -1.895 -24.495 1.00 94.88 188 TYR A C 1
ATOM 1533 O O . TYR A 1 188 ? -2.244 -1.175 -24.108 1.00 94.88 188 TYR A O 1
ATOM 1541 N N . SER A 1 189 ? -0.353 -2.281 -23.670 1.00 92.56 189 SER A N 1
ATOM 1542 C CA . SER A 1 189 ? -0.326 -1.952 -22.241 1.00 92.56 189 SER A CA 1
ATOM 1543 C C . SER A 1 189 ? -0.266 -0.446 -21.996 1.00 92.56 189 SER A C 1
ATOM 1545 O O . SER A 1 189 ? -0.890 0.047 -21.055 1.00 92.56 189 SER A O 1
ATOM 1547 N N . ILE A 1 190 ? 0.438 0.298 -22.855 1.00 93.06 190 ILE A N 1
ATOM 1548 C CA . ILE A 1 190 ? 0.470 1.765 -22.806 1.00 93.06 190 ILE A CA 1
ATOM 1549 C C . ILE A 1 190 ? -0.905 2.336 -23.173 1.00 93.06 190 ILE A C 1
ATOM 1551 O O . ILE A 1 190 ? -1.416 3.193 -22.453 1.00 93.06 190 ILE A O 1
ATOM 1555 N N . ALA A 1 191 ? -1.532 1.838 -24.244 1.00 93.75 191 ALA A N 1
ATOM 1556 C CA . ALA A 1 191 ? -2.860 2.283 -24.666 1.00 93.75 191 ALA A CA 1
ATOM 1557 C C . ALA A 1 191 ? -3.927 2.033 -23.584 1.00 93.75 191 ALA A C 1
ATOM 1559 O O . ALA A 1 191 ? -4.694 2.939 -23.258 1.00 93.75 191 ALA A O 1
ATOM 1560 N N . VAL A 1 192 ? -3.928 0.845 -22.969 1.00 93.00 192 VAL A N 1
ATOM 1561 C CA 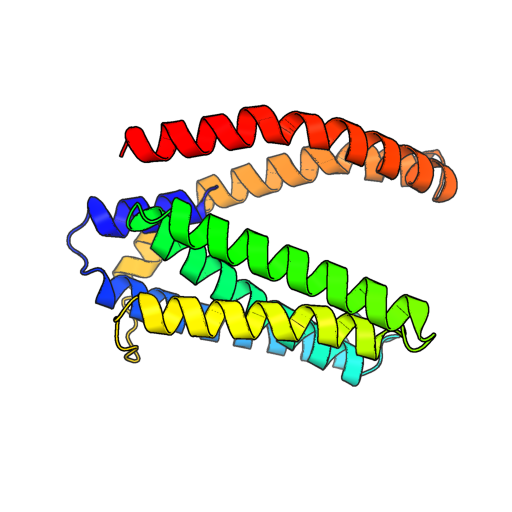. VAL A 1 192 ? -4.812 0.520 -21.839 1.00 93.00 192 VAL A CA 1
ATOM 1562 C C . VAL A 1 192 ? -4.545 1.437 -20.655 1.00 93.00 192 VAL A C 1
ATOM 1564 O O . VAL A 1 192 ? -5.490 1.983 -20.100 1.00 93.00 192 VAL A O 1
ATOM 1567 N N . SER A 1 193 ? -3.279 1.681 -20.306 1.00 90.38 193 SER A N 1
ATOM 1568 C CA . SER A 1 193 ? -2.941 2.583 -19.196 1.00 90.38 193 SER A CA 1
ATOM 1569 C C . SER A 1 193 ? -3.505 3.991 -19.416 1.00 90.38 193 SER A C 1
ATOM 1571 O O . SER A 1 193 ? -4.009 4.600 -18.478 1.00 90.38 193 SER A O 1
ATOM 1573 N N . LEU A 1 194 ? -3.469 4.502 -20.653 1.00 91.94 194 LEU A N 1
ATOM 1574 C CA . LEU A 1 194 ? -4.075 5.790 -21.003 1.00 91.94 194 LEU A CA 1
ATOM 1575 C C . LEU A 1 194 ? -5.607 5.756 -20.915 1.00 91.94 194 LEU A C 1
ATOM 1577 O O . LEU A 1 194 ? -6.205 6.709 -20.419 1.00 91.94 194 LEU A O 1
ATOM 1581 N N . ALA A 1 195 ? -6.242 4.671 -21.359 1.00 91.19 195 ALA A N 1
ATOM 1582 C CA . ALA A 1 195 ? -7.690 4.502 -21.248 1.00 91.19 195 ALA A CA 1
ATOM 1583 C C . ALA A 1 195 ? -8.146 4.410 -19.780 1.00 91.19 195 ALA A C 1
ATOM 1585 O O . ALA A 1 195 ? -9.134 5.036 -19.399 1.00 91.19 195 ALA A O 1
ATOM 1586 N N . GLU A 1 196 ? -7.397 3.702 -18.932 1.00 89.06 196 GLU A N 1
ATOM 1587 C CA . GLU A 1 196 ? -7.680 3.560 -17.500 1.00 89.06 196 GLU A CA 1
ATOM 1588 C C . GLU A 1 196 ? -7.597 4.895 -16.742 1.00 89.06 196 GLU A C 1
ATOM 1590 O O . GLU A 1 196 ? -8.302 5.072 -15.746 1.00 89.06 196 GLU A O 1
ATOM 1595 N N . LEU A 1 197 ? -6.820 5.878 -17.222 1.00 88.56 197 LEU A N 1
ATOM 1596 C CA . LEU A 1 197 ? -6.804 7.224 -16.628 1.00 88.56 197 LEU A CA 1
ATOM 1597 C C . LEU A 1 197 ? -8.186 7.890 -16.658 1.00 88.56 197 LEU A C 1
ATOM 1599 O O . LEU A 1 197 ? -8.498 8.682 -15.768 1.00 88.56 197 LEU A O 1
ATOM 1603 N N . LEU A 1 198 ? -9.049 7.544 -17.619 1.00 88.19 198 LEU A N 1
ATOM 1604 C CA . LEU A 1 198 ? -10.420 8.060 -17.672 1.00 88.19 198 LEU A CA 1
ATOM 1605 C C . LEU A 1 198 ? -11.253 7.604 -16.465 1.00 88.19 198 LEU A C 1
ATOM 1607 O O . LEU A 1 198 ? -12.160 8.322 -16.039 1.00 88.19 198 LEU A O 1
ATOM 1611 N N . PHE A 1 199 ? -10.915 6.464 -15.849 1.00 85.44 199 PHE A N 1
ATOM 1612 C CA . PHE A 1 199 ? -11.587 5.973 -14.645 1.00 85.44 199 PHE A CA 1
ATOM 1613 C C . PHE A 1 199 ? -11.239 6.758 -13.372 1.00 85.44 199 PHE A C 1
ATOM 1615 O O . PHE A 1 199 ? -11.915 6.594 -12.352 1.00 85.44 199 PHE A O 1
ATOM 1622 N N . LEU A 1 200 ? -10.264 7.674 -13.415 1.00 82.38 200 LEU A N 1
ATOM 1623 C CA . LEU A 1 200 ? -9.979 8.569 -12.288 1.00 82.38 200 LEU A CA 1
ATOM 1624 C C . LEU A 1 200 ? -11.177 9.463 -11.946 1.00 82.38 200 LEU A C 1
ATOM 1626 O O . LEU A 1 200 ? -11.428 9.733 -10.769 1.00 82.38 200 LEU A O 1
ATOM 1630 N N . ILE A 1 201 ? -11.942 9.886 -12.956 1.00 81.69 201 ILE A N 1
ATOM 1631 C CA . ILE A 1 201 ? -13.121 10.742 -12.784 1.00 81.69 201 ILE A CA 1
ATOM 1632 C C . ILE A 1 201 ? -14.212 10.018 -11.971 1.00 81.69 201 ILE A C 1
ATOM 1634 O O . ILE A 1 201 ? -14.546 10.496 -10.881 1.00 81.69 201 ILE A O 1
ATOM 1638 N N . PRO A 1 202 ? -14.743 8.855 -12.408 1.00 82.62 202 PRO A N 1
ATOM 1639 C CA . PRO A 1 202 ? -15.754 8.136 -11.637 1.00 82.62 202 PRO A CA 1
ATOM 1640 C C . PRO A 1 202 ? -15.220 7.632 -10.290 1.00 82.62 202 PRO A C 1
ATOM 1642 O O . PRO A 1 202 ? -15.959 7.656 -9.306 1.00 82.62 202 PRO A O 1
ATOM 1645 N N . GLY A 1 203 ? -13.942 7.241 -10.197 1.00 75.94 203 GLY A N 1
ATOM 1646 C CA . GLY A 1 203 ? -13.331 6.824 -8.930 1.00 75.94 203 GLY A CA 1
ATOM 1647 C C . GLY A 1 203 ? -13.303 7.938 -7.875 1.00 75.94 203 GLY A C 1
ATOM 1648 O O . GLY A 1 203 ? -13.603 7.698 -6.699 1.00 75.94 203 GLY A O 1
ATOM 1649 N N . SER A 1 204 ? -13.010 9.170 -8.298 1.00 74.25 204 SER A N 1
ATOM 1650 C CA . SER A 1 204 ? -12.982 10.343 -7.415 1.00 74.25 204 SER A CA 1
ATOM 1651 C C . SER A 1 204 ? -14.379 10.701 -6.905 1.00 74.25 204 SER A C 1
ATOM 1653 O O . SER A 1 204 ? -14.569 10.919 -5.707 1.00 74.25 204 SER A O 1
ATOM 1655 N N . VAL A 1 205 ? -15.376 10.693 -7.796 1.00 78.75 205 VAL A N 1
ATOM 1656 C CA . VAL A 1 205 ? -16.777 10.970 -7.440 1.00 78.75 205 VAL A CA 1
ATOM 1657 C C . VAL A 1 205 ? -17.337 9.878 -6.524 1.00 78.75 205 VAL A C 1
ATOM 1659 O O . VAL A 1 205 ? -17.943 10.186 -5.499 1.00 78.75 205 VAL A O 1
ATOM 1662 N N . GLY A 1 206 ? -17.083 8.604 -6.836 1.00 72.56 206 GLY A N 1
ATOM 1663 C CA . GLY A 1 206 ? -17.553 7.473 -6.035 1.00 72.56 206 GLY A CA 1
ATOM 1664 C C . GLY A 1 206 ? -17.030 7.503 -4.599 1.00 72.56 206 GLY A C 1
ATOM 1665 O O . GLY A 1 206 ? -17.795 7.285 -3.662 1.00 72.56 206 GLY A O 1
ATOM 1666 N N . THR A 1 207 ? -15.754 7.849 -4.406 1.00 65.44 207 THR A N 1
ATOM 1667 C CA . THR A 1 207 ? -15.156 7.963 -3.064 1.00 65.44 207 THR A CA 1
ATOM 1668 C C . THR A 1 207 ? -15.806 9.086 -2.247 1.00 65.44 207 THR A C 1
ATOM 1670 O O . THR A 1 207 ? -16.107 8.892 -1.070 1.00 65.44 207 THR A O 1
ATOM 1673 N N . ALA A 1 208 ? -16.085 10.236 -2.871 1.00 68.31 208 ALA A N 1
ATOM 1674 C CA . ALA A 1 208 ? -16.762 11.354 -2.213 1.00 68.31 208 ALA A CA 1
ATOM 1675 C C . ALA A 1 208 ? -18.216 11.023 -1.825 1.00 68.31 208 ALA A C 1
ATOM 1677 O O . ALA A 1 208 ? -18.676 11.431 -0.759 1.00 68.31 208 ALA A O 1
ATOM 1678 N N . ILE A 1 209 ? -18.932 10.266 -2.665 1.00 71.81 209 ILE A N 1
ATOM 1679 C CA . ILE A 1 209 ? -20.303 9.813 -2.382 1.00 71.81 209 ILE A CA 1
ATOM 1680 C C . ILE A 1 209 ? -20.313 8.764 -1.264 1.00 71.81 209 ILE A C 1
ATOM 1682 O O . ILE A 1 209 ? -21.126 8.860 -0.347 1.00 71.81 209 ILE A O 1
ATOM 1686 N N . LEU A 1 210 ? -19.396 7.790 -1.295 1.00 64.00 210 LEU A N 1
ATOM 1687 C CA . LEU A 1 210 ? -19.289 6.760 -0.257 1.00 64.00 210 LEU A CA 1
ATOM 1688 C C . LEU A 1 210 ? -19.018 7.364 1.121 1.00 64.00 210 LEU A C 1
ATOM 1690 O O . LEU A 1 210 ? -19.629 6.927 2.088 1.00 64.00 210 LEU A O 1
ATOM 1694 N N . GLY A 1 211 ? -18.175 8.396 1.210 1.00 58.56 211 GLY A N 1
ATOM 1695 C CA . GLY A 1 211 ? -17.934 9.109 2.467 1.00 58.56 211 GLY A CA 1
ATOM 1696 C C . GLY A 1 211 ? -19.168 9.805 3.057 1.00 58.56 211 GLY A C 1
ATOM 1697 O O . GLY A 1 211 ? -19.151 10.111 4.237 1.00 58.56 211 GLY A O 1
ATOM 1698 N N . ARG A 1 212 ? -20.227 10.049 2.266 1.00 58.41 212 ARG A N 1
ATOM 1699 C CA . ARG A 1 212 ? -21.489 10.669 2.722 1.00 58.41 212 ARG A CA 1
ATOM 1700 C C . ARG A 1 212 ? -22.617 9.673 3.012 1.00 58.41 212 ARG A C 1
ATOM 1702 O O . ARG A 1 212 ? -23.619 10.061 3.603 1.00 58.41 212 ARG A O 1
ATOM 1709 N N . LEU A 1 213 ? -22.513 8.437 2.520 1.00 54.41 213 LEU A N 1
ATOM 1710 C CA . LEU A 1 213 ? -23.536 7.393 2.693 1.00 54.41 213 LEU A CA 1
ATOM 1711 C C . LEU A 1 213 ? -23.349 6.568 3.980 1.00 54.41 213 LEU A C 1
ATOM 1713 O O . LEU A 1 213 ? -24.214 5.753 4.308 1.00 54.41 213 LEU A O 1
ATOM 1717 N N . TYR A 1 214 ? -22.235 6.765 4.687 1.00 48.19 214 TYR A N 1
ATOM 1718 C CA . TYR A 1 214 ? -21.945 6.211 6.013 1.00 48.19 214 TYR A CA 1
ATOM 1719 C C . TYR A 1 214 ? -21.913 7.324 7.047 1.00 48.19 214 TYR A C 1
ATOM 1721 O O . TYR A 1 214 ? -22.251 7.006 8.208 1.00 48.19 214 TYR A O 1
#

Organism: NCBI:txid1232189

Sequence (214 aa):
MGITSASTYFQKKTKYSAKEVYDTNVTYLFIVFSIISLIIIILKSTGFFLADYSWSLIIAGLSIVLCTFFNTAFINFYVADERIPEANKCNLIMNFLKSILIFILWIFGNLNVFTFVLCQFVPVIVSILIFHKNLGITYNIGFNKQLLKSEFKFGIVIYLATLFIYLNYRMDQIFIKNMLGEQQLGIYSIAVSLAELLFLIPGSVGTAILGRLY

Mean predicted aligned error: 7.17 Å